Protein AF-X1K5G5-F1 (afdb_monomer)

Organism: NCBI:txid412755

Sequence (239 aa):
YNLDISDYLPSHSGPKLVLNFNKITTVSEVEGIILKGREIENGIIADIVIKEGTVLEDPIHLCFGVNKETGLQEIFPRIIAEDNSSVTLQAHCSFPNAKNLTHKMFGHIYVGKNCKFVYNETHYHGERNGATVAPVSYVYVGENSYFENNFFLTQGTIGRMKIQIDIYAFKDSVINSNVKAFGKNSLDSIRVRDAVFLEGENARSIIKMKAAAIGGGEVMMFGITEGQCSEYNRSCGLH

Structure (mmCIF, N/CA/C/O backbone):
data_AF-X1K5G5-F1
#
_entry.id   AF-X1K5G5-F1
#
loop_
_atom_site.group_PDB
_atom_site.id
_atom_site.type_symbol
_atom_site.label_atom_id
_atom_site.label_alt_id
_atom_site.label_comp_id
_atom_site.label_asym_id
_atom_site.label_entity_id
_atom_site.label_seq_id
_atom_site.pdbx_PDB_ins_code
_atom_site.Cartn_x
_atom_site.Cartn_y
_atom_site.Cartn_z
_atom_site.occupancy
_atom_site.B_iso_or_equiv
_atom_site.auth_seq_id
_atom_site.auth_comp_id
_atom_site.auth_asym_id
_atom_site.auth_atom_id
_atom_site.pdbx_PDB_model_num
ATOM 1 N N . TYR A 1 1 ? 27.518 0.573 -10.256 1.00 35.34 1 TYR A N 1
ATOM 2 C CA . TYR A 1 1 ? 26.875 1.460 -9.274 1.00 35.34 1 TYR A CA 1
ATOM 3 C C . TYR A 1 1 ? 26.006 0.597 -8.381 1.00 35.34 1 TYR A C 1
ATOM 5 O O . TYR A 1 1 ? 24.935 0.187 -8.808 1.00 35.34 1 TYR A O 1
ATOM 13 N N . ASN A 1 2 ? 26.521 0.216 -7.210 1.00 31.11 2 ASN A N 1
ATOM 14 C CA . ASN A 1 2 ? 25.723 -0.474 -6.200 1.00 31.11 2 ASN A CA 1
ATOM 15 C C . ASN A 1 2 ? 24.862 0.592 -5.530 1.00 31.11 2 ASN A C 1
ATOM 17 O O . ASN A 1 2 ? 25.375 1.364 -4.733 1.00 31.11 2 ASN A O 1
ATOM 21 N N . LEU A 1 3 ? 23.601 0.689 -5.943 1.00 39.06 3 LEU A N 1
ATOM 22 C CA . LEU A 1 3 ? 22.593 1.423 -5.191 1.00 39.06 3 LEU A CA 1
ATOM 23 C C . LEU A 1 3 ? 22.167 0.505 -4.048 1.00 39.06 3 LEU A C 1
ATOM 25 O O . LEU A 1 3 ? 21.533 -0.525 -4.302 1.00 39.06 3 LEU A O 1
ATOM 29 N N . ASP A 1 4 ? 22.596 0.829 -2.830 1.00 45.03 4 ASP A N 1
ATOM 30 C CA . ASP A 1 4 ? 22.084 0.174 -1.637 1.00 45.03 4 ASP A CA 1
ATOM 31 C C . ASP A 1 4 ? 20.685 0.737 -1.367 1.00 45.03 4 ASP A C 1
ATOM 33 O O . ASP A 1 4 ? 20.446 1.941 -1.437 1.00 45.03 4 ASP A O 1
ATOM 37 N N . ILE A 1 5 ? 19.725 -0.146 -1.101 1.00 48.97 5 ILE A N 1
ATOM 38 C CA . ILE A 1 5 ? 18.372 0.274 -0.740 1.00 48.97 5 ILE A CA 1
ATOM 39 C C . ILE A 1 5 ? 18.398 1.129 0.534 1.00 48.97 5 ILE A C 1
ATOM 41 O O . ILE A 1 5 ? 17.551 2.004 0.685 1.00 48.97 5 ILE A O 1
ATOM 45 N N . SER A 1 6 ? 19.390 0.915 1.410 1.00 47.72 6 SER A N 1
ATOM 46 C CA . SER A 1 6 ? 19.599 1.698 2.627 1.00 47.72 6 SER A CA 1
ATOM 47 C C . SER A 1 6 ? 19.809 3.194 2.349 1.00 47.72 6 SER A C 1
ATOM 49 O O . SER A 1 6 ? 19.356 4.011 3.142 1.00 47.72 6 SER A O 1
ATOM 51 N N . ASP A 1 7 ? 20.353 3.565 1.183 1.00 42.72 7 ASP A N 1
ATOM 52 C CA . ASP A 1 7 ? 20.542 4.966 0.771 1.00 42.72 7 ASP A CA 1
ATOM 53 C C . ASP A 1 7 ? 19.214 5.685 0.459 1.00 42.72 7 ASP A C 1
ATOM 55 O O . ASP A 1 7 ? 19.143 6.915 0.447 1.00 42.72 7 ASP A O 1
ATOM 59 N N . TYR A 1 8 ? 18.147 4.920 0.209 1.00 47.47 8 TYR A N 1
ATOM 60 C CA . TYR A 1 8 ? 16.791 5.412 -0.065 1.00 47.47 8 TYR A CA 1
ATOM 61 C C . TYR A 1 8 ? 15.810 5.113 1.068 1.00 47.47 8 TYR A C 1
ATOM 63 O O . TYR A 1 8 ? 14.631 5.457 0.966 1.00 47.47 8 TYR A O 1
ATOM 71 N N . LEU A 1 9 ? 16.284 4.464 2.132 1.00 48.44 9 LEU A N 1
ATOM 72 C CA . LEU A 1 9 ? 15.547 4.256 3.362 1.00 48.44 9 LEU A CA 1
ATOM 73 C C . LEU A 1 9 ? 16.018 5.318 4.352 1.00 48.44 9 LEU A C 1
ATOM 75 O O . LEU A 1 9 ? 17.103 5.185 4.915 1.00 48.44 9 LEU A O 1
ATOM 79 N N . PRO A 1 10 ? 15.235 6.381 4.594 1.00 49.25 10 PRO A N 1
ATOM 80 C CA . PRO A 1 10 ? 15.496 7.248 5.726 1.00 49.25 10 PRO A CA 1
ATOM 81 C C . PRO A 1 10 ? 15.710 6.418 6.996 1.00 49.25 10 PRO A C 1
ATOM 83 O O . PRO A 1 10 ? 15.169 5.318 7.145 1.00 49.25 10 PRO A O 1
ATOM 86 N N . SER A 1 11 ? 16.488 6.965 7.929 1.00 53.28 11 SER A N 1
ATOM 87 C CA . SER A 1 11 ? 16.513 6.530 9.326 1.00 53.28 11 SER A CA 1
ATOM 88 C C . SER A 1 11 ? 15.089 6.610 9.885 1.00 53.28 11 SER A C 1
ATOM 90 O O . SER A 1 11 ? 14.675 7.619 10.451 1.00 53.28 11 SER A O 1
ATOM 92 N N . HIS A 1 12 ? 14.317 5.560 9.654 1.00 64.44 12 HIS A N 1
ATOM 93 C CA . HIS A 1 12 ? 12.934 5.459 10.057 1.00 64.44 12 HIS A CA 1
ATOM 94 C C . HIS A 1 12 ? 12.888 4.773 11.420 1.00 64.44 12 HIS A C 1
ATOM 96 O O . HIS A 1 12 ? 13.281 3.602 11.542 1.00 64.44 12 HIS A O 1
ATOM 102 N N . SER A 1 13 ? 12.459 5.521 12.437 1.00 77.44 13 SER A N 1
ATOM 103 C CA . SER A 1 13 ? 11.979 4.971 13.705 1.00 77.44 13 SER A CA 1
ATOM 104 C C . SER A 1 13 ? 10.748 4.088 13.458 1.00 77.44 13 SER A C 1
ATOM 106 O O . SER A 1 13 ? 10.138 4.140 12.393 1.00 77.44 13 SER A O 1
ATOM 108 N N . GLY A 1 14 ? 10.419 3.229 14.421 1.00 89.25 14 GLY A N 1
ATOM 109 C CA . GLY A 1 14 ? 9.252 2.353 14.337 1.00 89.25 14 GLY A CA 1
ATOM 110 C C . GLY A 1 14 ? 9.500 0.957 13.741 1.00 89.25 14 GLY A C 1
ATOM 111 O O . GLY A 1 14 ? 10.602 0.627 13.271 1.00 89.25 14 GLY A O 1
ATOM 112 N N . PRO A 1 15 ? 8.472 0.094 13.811 1.00 95.62 15 PRO A N 1
ATOM 113 C CA . PRO A 1 15 ? 8.517 -1.271 13.306 1.00 95.62 15 PRO A CA 1
ATOM 114 C C . PRO A 1 15 ? 8.609 -1.286 11.778 1.00 95.62 15 PRO A C 1
ATOM 116 O O . PRO A 1 15 ? 8.076 -0.408 11.096 1.00 95.62 15 PRO A O 1
ATOM 119 N N . LYS A 1 16 ? 9.296 -2.285 11.217 1.00 95.12 16 LYS A N 1
ATOM 120 C CA . LYS A 1 16 ? 9.545 -2.345 9.773 1.00 95.12 16 LYS A CA 1
ATOM 121 C C . LYS A 1 16 ? 9.631 -3.760 9.218 1.00 95.12 16 LYS A C 1
ATOM 123 O O . LYS A 1 16 ? 10.228 -4.637 9.837 1.00 95.12 16 LYS A O 1
ATOM 128 N N . LEU A 1 17 ? 9.101 -3.943 8.012 1.00 95.50 17 LEU A N 1
ATOM 129 C CA . LEU A 1 17 ? 9.302 -5.115 7.162 1.00 95.50 17 LEU A CA 1
ATOM 130 C C . LEU A 1 17 ? 9.969 -4.649 5.865 1.00 95.50 17 LEU A C 1
ATOM 132 O O . LEU A 1 17 ? 9.395 -3.859 5.117 1.00 95.50 17 LEU A O 1
ATOM 136 N N . VAL A 1 18 ? 11.185 -5.126 5.602 1.00 94.69 18 VAL A N 1
ATOM 137 C CA . VAL A 1 18 ? 11.972 -4.729 4.426 1.00 94.69 18 VAL A CA 1
ATOM 138 C C . VAL A 1 18 ? 12.203 -5.934 3.535 1.00 94.69 18 VAL A C 1
ATOM 140 O O . VAL A 1 18 ? 12.671 -6.977 4.001 1.00 94.69 18 VAL A O 1
ATOM 143 N N . LEU A 1 19 ? 11.895 -5.768 2.250 1.00 93.19 19 LEU A N 1
ATOM 144 C CA . LEU A 1 19 ? 12.162 -6.738 1.203 1.00 93.19 19 LEU A CA 1
ATOM 145 C C . LEU A 1 19 ? 13.241 -6.236 0.251 1.00 93.19 19 LEU A C 1
ATOM 147 O O . LEU A 1 19 ? 13.189 -5.105 -0.240 1.00 93.19 19 LEU A O 1
ATOM 151 N N . ASN A 1 20 ? 14.148 -7.139 -0.100 1.00 92.19 20 ASN A N 1
ATOM 152 C CA . ASN A 1 20 ? 14.958 -7.035 -1.301 1.00 92.19 20 ASN A CA 1
ATOM 153 C C . ASN A 1 20 ? 14.391 -8.001 -2.342 1.00 92.19 20 ASN A C 1
ATOM 155 O O . ASN A 1 20 ? 14.629 -9.212 -2.302 1.00 92.19 20 ASN A O 1
ATOM 159 N N . PHE A 1 21 ? 13.609 -7.452 -3.266 1.00 92.75 21 PHE A N 1
ATOM 160 C CA . PHE A 1 21 ? 12.832 -8.191 -4.247 1.00 92.75 21 PHE A CA 1
ATOM 161 C C . PHE A 1 21 ? 11.956 -9.255 -3.559 1.00 92.75 21 PHE A C 1
ATOM 163 O O . PHE A 1 21 ? 11.045 -8.904 -2.815 1.00 92.75 21 PHE A O 1
ATOM 170 N N . ASN A 1 22 ? 12.232 -10.544 -3.751 1.00 94.50 22 ASN A N 1
ATOM 171 C CA . ASN A 1 22 ? 11.427 -11.637 -3.189 1.00 94.50 22 ASN A CA 1
ATOM 172 C C . ASN A 1 22 ? 11.927 -12.123 -1.815 1.00 94.50 22 ASN A C 1
ATOM 174 O O . ASN A 1 22 ? 11.433 -13.127 -1.310 1.00 94.50 22 ASN A O 1
ATOM 178 N N . LYS A 1 23 ? 12.931 -11.455 -1.230 1.00 94.69 23 LYS A N 1
ATOM 179 C CA . LYS A 1 23 ? 13.574 -11.865 0.023 1.00 94.69 23 LYS A CA 1
ATOM 180 C C . LYS A 1 23 ? 13.290 -10.895 1.154 1.00 94.69 23 LYS A C 1
ATOM 182 O O . LYS A 1 23 ? 13.445 -9.689 0.976 1.00 94.69 23 LYS A O 1
ATOM 187 N N . ILE A 1 24 ? 12.930 -11.427 2.317 1.00 95.94 24 ILE A N 1
ATOM 188 C CA . ILE A 1 24 ? 12.759 -10.647 3.542 1.00 95.94 24 ILE A CA 1
ATOM 189 C C . ILE A 1 24 ? 14.148 -10.397 4.125 1.00 95.94 24 ILE A C 1
ATOM 191 O O . ILE A 1 24 ? 14.861 -11.334 4.473 1.00 95.94 24 ILE A O 1
ATOM 195 N N . THR A 1 25 ? 14.549 -9.133 4.229 1.00 94.06 25 THR A N 1
ATOM 196 C CA . THR A 1 25 ? 15.873 -8.753 4.747 1.00 94.06 25 THR A CA 1
ATOM 197 C C . THR A 1 25 ? 15.818 -8.192 6.157 1.00 94.06 25 THR A C 1
ATOM 199 O O . THR A 1 25 ? 16.814 -8.233 6.875 1.00 94.06 25 THR A O 1
ATOM 202 N N . THR A 1 26 ? 14.680 -7.635 6.572 1.00 93.56 26 THR A N 1
ATOM 203 C CA . THR A 1 26 ? 14.534 -7.047 7.908 1.00 93.56 26 THR A CA 1
ATOM 204 C C . THR A 1 26 ? 13.108 -7.198 8.400 1.00 93.56 26 THR A C 1
ATOM 206 O O . THR A 1 26 ? 12.166 -6.908 7.666 1.00 93.56 26 THR A O 1
ATOM 209 N N . VAL A 1 27 ? 12.975 -7.606 9.659 1.00 95.06 27 VAL A N 1
ATOM 210 C CA . VAL A 1 27 ? 11.730 -7.576 10.425 1.00 95.06 27 VAL A CA 1
ATOM 211 C C . VAL A 1 27 ? 12.057 -6.941 11.769 1.00 95.06 27 VAL A C 1
ATOM 213 O O . VAL A 1 27 ? 12.960 -7.400 12.464 1.00 95.06 27 VAL A O 1
ATOM 216 N N . SER A 1 28 ? 11.360 -5.866 12.112 1.00 94.75 28 SER A N 1
ATOM 217 C CA . SER A 1 28 ? 11.455 -5.200 13.407 1.00 94.75 28 SER A CA 1
ATOM 218 C C . SER A 1 28 ? 10.049 -4.987 13.926 1.00 94.75 28 SER A C 1
ATOM 220 O O . SER A 1 28 ? 9.274 -4.260 13.311 1.00 94.75 28 SER A O 1
ATOM 222 N N . GLU A 1 29 ? 9.739 -5.601 15.053 1.00 94.62 29 GLU A N 1
ATOM 223 C CA . GLU A 1 29 ? 8.463 -5.450 15.744 1.00 94.62 29 GLU A CA 1
ATOM 224 C C . GLU A 1 29 ? 8.628 -4.518 16.948 1.00 94.62 29 GLU A C 1
ATOM 226 O O . GLU A 1 29 ? 9.736 -4.298 17.442 1.00 94.62 29 GLU A O 1
ATOM 231 N N . VAL A 1 30 ? 7.510 -3.977 17.416 1.00 95.69 30 VAL A N 1
ATOM 232 C CA . VAL A 1 30 ? 7.388 -3.273 18.697 1.00 95.69 30 VAL A CA 1
ATOM 233 C C . VAL A 1 30 ? 6.148 -3.802 19.408 1.00 95.69 30 VAL A C 1
ATOM 235 O O . VAL A 1 30 ? 5.344 -4.522 18.811 1.00 95.69 30 VAL A O 1
ATOM 238 N N . GLU A 1 31 ? 5.979 -3.467 20.683 1.00 96.31 31 GLU A N 1
ATOM 239 C CA . GLU A 1 31 ? 4.770 -3.846 21.411 1.00 96.31 31 GLU A CA 1
ATOM 240 C C . GLU A 1 31 ? 3.505 -3.396 20.658 1.00 96.31 31 GLU A C 1
ATOM 242 O O . GLU A 1 31 ? 3.442 -2.297 20.112 1.00 96.31 31 GLU A O 1
ATOM 247 N N . GLY A 1 32 ? 2.518 -4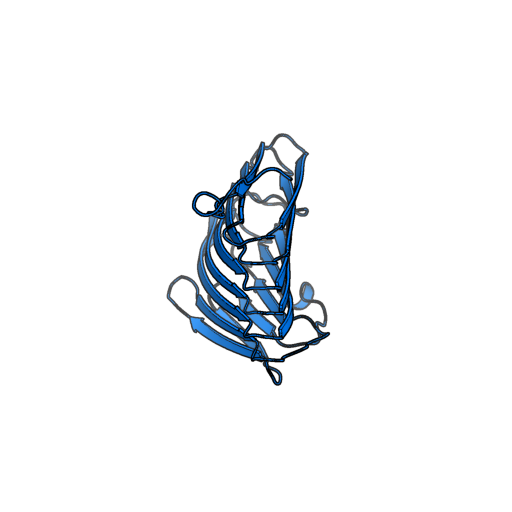.290 20.571 1.00 97.44 32 GLY A N 1
ATOM 248 C CA . GLY A 1 32 ? 1.283 -4.053 19.820 1.00 97.44 32 GLY A CA 1
ATOM 249 C C . GLY A 1 32 ? 1.360 -4.342 18.316 1.00 97.44 32 GLY A C 1
ATOM 250 O O . GLY A 1 32 ? 0.313 -4.458 17.689 1.00 97.44 32 GLY A O 1
ATOM 251 N N . ILE A 1 33 ? 2.547 -4.544 17.730 1.00 98.25 33 ILE A N 1
ATOM 252 C CA . ILE A 1 33 ? 2.716 -4.752 16.282 1.00 98.25 33 ILE A CA 1
ATOM 253 C C . ILE A 1 33 ? 3.356 -6.111 15.992 1.00 98.25 33 ILE A C 1
ATOM 255 O O . ILE A 1 33 ? 4.463 -6.393 16.439 1.00 98.25 33 ILE A O 1
ATOM 259 N N . ILE A 1 34 ? 2.677 -6.939 15.198 1.00 98.12 34 ILE A N 1
ATOM 260 C CA . ILE A 1 34 ? 3.176 -8.233 14.719 1.00 98.12 34 ILE A CA 1
ATOM 261 C C . ILE A 1 34 ? 3.413 -8.142 13.213 1.00 98.12 34 ILE A C 1
ATOM 263 O O . ILE A 1 34 ? 2.503 -7.801 12.458 1.00 98.12 34 ILE A O 1
ATOM 267 N N . LEU A 1 35 ? 4.612 -8.509 12.774 1.00 97.50 35 LEU A N 1
ATOM 268 C CA . LEU A 1 35 ? 5.045 -8.556 11.384 1.00 97.50 35 LEU A CA 1
ATOM 269 C C . LEU A 1 35 ? 5.549 -9.964 11.064 1.00 97.50 35 LEU A C 1
ATOM 271 O O . LEU A 1 35 ? 6.673 -10.343 11.389 1.00 97.50 35 LEU A O 1
ATOM 275 N N . LYS A 1 36 ? 4.728 -10.749 10.370 1.00 95.69 36 LYS A N 1
ATOM 276 C CA . LYS A 1 36 ? 5.103 -12.087 9.904 1.00 95.69 36 LYS A CA 1
ATOM 277 C C . LYS A 1 36 ? 5.192 -12.097 8.393 1.00 95.69 36 LYS A C 1
ATOM 279 O O . LYS A 1 36 ? 4.296 -11.621 7.710 1.00 95.69 36 LYS A O 1
ATOM 284 N N . GLY A 1 37 ? 6.255 -12.684 7.863 1.00 95.25 37 GLY A N 1
ATOM 285 C CA . GLY A 1 37 ? 6.436 -12.859 6.429 1.00 95.25 37 GLY A CA 1
ATOM 286 C C . GLY A 1 37 ? 6.903 -14.270 6.108 1.00 95.25 37 GLY A C 1
ATOM 287 O O . GLY A 1 37 ? 7.695 -14.856 6.844 1.00 95.25 37 GLY A O 1
ATOM 288 N N . ARG A 1 38 ? 6.415 -14.813 4.996 1.00 96.56 38 ARG A N 1
ATOM 289 C CA . ARG A 1 38 ? 6.858 -16.084 4.427 1.00 96.56 38 ARG A CA 1
ATOM 290 C C . ARG A 1 38 ? 7.232 -15.875 2.972 1.00 96.56 38 ARG A C 1
ATOM 292 O O . ARG A 1 38 ? 6.401 -15.449 2.176 1.00 96.56 38 ARG A O 1
ATOM 299 N N . GLU A 1 39 ? 8.462 -16.227 2.629 1.00 97.94 39 GLU A N 1
ATOM 300 C CA . GLU A 1 39 ? 8.928 -16.217 1.246 1.00 97.94 39 GLU A CA 1
ATOM 301 C C . GLU A 1 39 ? 8.289 -17.353 0.437 1.00 97.94 39 GLU A C 1
ATOM 303 O O . GLU A 1 39 ? 8.061 -18.461 0.933 1.00 97.94 39 GLU A O 1
ATOM 308 N N . ILE A 1 40 ? 8.013 -17.063 -0.827 1.00 97.38 40 ILE A N 1
ATOM 309 C CA . ILE A 1 40 ? 7.555 -17.996 -1.855 1.00 97.38 40 ILE A CA 1
ATOM 310 C C . ILE A 1 40 ? 8.426 -17.808 -3.103 1.00 97.38 40 ILE A C 1
ATOM 312 O O . ILE A 1 40 ? 9.235 -16.885 -3.166 1.00 97.38 40 ILE A O 1
ATOM 316 N N . GLU A 1 41 ? 8.265 -18.675 -4.102 1.00 95.75 41 GLU A N 1
ATOM 317 C CA . GLU A 1 41 ? 9.090 -18.673 -5.321 1.00 95.75 41 GLU A CA 1
ATOM 318 C C . GLU A 1 41 ? 9.227 -17.276 -5.952 1.00 95.75 41 GLU A C 1
ATOM 320 O O . GLU A 1 41 ? 10.339 -16.800 -6.190 1.00 95.75 41 GLU A O 1
ATOM 325 N N . ASN A 1 42 ? 8.097 -16.589 -6.137 1.00 95.50 42 ASN A N 1
ATOM 326 C CA . ASN A 1 42 ? 8.040 -15.292 -6.803 1.00 95.50 42 ASN A CA 1
ATOM 327 C C . ASN A 1 42 ? 7.716 -14.129 -5.862 1.00 95.50 42 ASN A C 1
ATOM 329 O O . ASN A 1 42 ? 7.271 -13.101 -6.340 1.00 95.50 42 ASN A O 1
ATOM 333 N N . GLY A 1 43 ? 7.920 -14.232 -4.546 1.00 96.50 43 GLY A N 1
ATOM 334 C CA . GLY A 1 43 ? 7.639 -13.109 -3.645 1.00 96.50 43 GLY A CA 1
ATOM 335 C C . GLY A 1 43 ? 7.359 -13.529 -2.214 1.00 96.50 43 GLY A C 1
ATOM 336 O O . GLY A 1 43 ? 8.079 -14.371 -1.682 1.00 96.50 43 GLY A O 1
ATOM 337 N N . ILE A 1 44 ? 6.341 -12.942 -1.577 1.00 97.44 44 ILE A N 1
ATOM 338 C CA . ILE A 1 44 ? 6.042 -13.206 -0.162 1.00 97.44 44 ILE A CA 1
ATOM 339 C C . ILE A 1 44 ? 4.542 -13.221 0.152 1.00 97.44 44 ILE A C 1
ATOM 341 O O . ILE A 1 44 ? 3.733 -12.578 -0.515 1.00 97.44 44 ILE A O 1
ATOM 345 N N . ILE A 1 45 ? 4.195 -13.880 1.253 1.00 98.00 45 ILE A N 1
ATOM 346 C CA . ILE A 1 45 ? 2.939 -13.685 1.985 1.00 98.00 45 ILE A CA 1
ATOM 347 C C . ILE A 1 45 ? 3.281 -12.976 3.292 1.00 98.00 45 ILE A C 1
ATOM 349 O O . ILE A 1 45 ? 4.202 -13.411 3.984 1.00 98.00 45 ILE A O 1
ATOM 353 N N . ALA A 1 46 ? 2.565 -11.904 3.625 1.00 97.12 46 ALA A N 1
ATOM 354 C CA . ALA A 1 46 ? 2.822 -11.113 4.825 1.00 97.12 46 ALA A CA 1
ATOM 355 C C . ALA A 1 46 ? 1.553 -10.929 5.657 1.00 97.12 46 ALA A C 1
ATOM 357 O O . ALA A 1 46 ? 0.521 -10.552 5.117 1.00 97.12 46 ALA A O 1
ATOM 358 N N . ASP A 1 47 ? 1.661 -11.135 6.964 1.00 97.75 47 ASP A N 1
ATOM 359 C CA . ASP A 1 47 ? 0.652 -10.782 7.955 1.00 97.75 47 ASP A CA 1
ATOM 360 C C . ASP A 1 47 ? 1.179 -9.620 8.801 1.00 97.75 47 ASP A C 1
ATOM 362 O O . ASP A 1 47 ? 2.205 -9.745 9.474 1.00 97.75 47 ASP A O 1
ATOM 366 N N . ILE A 1 48 ? 0.465 -8.498 8.770 1.00 98.31 48 ILE A N 1
ATOM 367 C CA . ILE A 1 48 ? 0.725 -7.318 9.594 1.00 98.31 48 ILE A CA 1
ATOM 368 C C . ILE A 1 48 ? -0.463 -7.161 10.534 1.00 98.31 48 ILE A C 1
ATOM 370 O O . ILE A 1 48 ? -1.563 -6.861 10.078 1.00 98.31 48 ILE A O 1
ATOM 374 N N . VAL A 1 49 ? -0.257 -7.379 11.830 1.00 98.75 49 VAL A N 1
ATOM 375 C CA . VAL A 1 49 ? -1.320 -7.268 12.836 1.00 98.75 49 VAL A CA 1
ATOM 376 C C . VAL A 1 49 ? -0.987 -6.148 13.808 1.00 98.75 49 VAL A C 1
ATOM 378 O O . VAL A 1 49 ? 0.059 -6.168 14.453 1.00 98.75 49 VAL A O 1
ATOM 381 N N . ILE A 1 50 ? -1.892 -5.185 13.911 1.00 98.81 50 ILE A N 1
ATOM 382 C CA . ILE A 1 50 ? -1.904 -4.127 14.910 1.00 98.81 50 ILE A CA 1
ATOM 383 C C . ILE A 1 50 ? -2.918 -4.552 15.963 1.00 98.81 50 ILE A C 1
ATOM 385 O O . ILE A 1 50 ? -4.104 -4.679 15.658 1.00 98.81 50 ILE A O 1
ATOM 389 N N . LYS A 1 51 ? -2.433 -4.822 17.174 1.00 98.81 51 LYS A N 1
ATOM 390 C CA . LYS A 1 51 ? -3.246 -5.356 18.264 1.00 98.81 51 LYS A CA 1
ATOM 391 C C . LYS A 1 51 ? -4.252 -4.338 18.782 1.00 98.81 51 LYS A C 1
ATOM 393 O O . LYS A 1 51 ? -4.037 -3.128 18.664 1.00 98.81 51 LYS A O 1
ATOM 398 N N . GLU A 1 52 ? -5.298 -4.840 19.422 1.00 98.75 52 GLU A N 1
ATOM 399 C CA . GLU A 1 52 ? -6.356 -4.031 20.017 1.00 98.75 52 GLU A CA 1
ATOM 400 C C . GLU A 1 52 ? -5.784 -2.936 20.928 1.00 98.75 52 GLU A C 1
ATOM 402 O O . GLU A 1 52 ? -4.853 -3.169 21.703 1.00 98.75 52 GLU A O 1
ATOM 407 N N . GLY A 1 53 ? -6.318 -1.719 20.810 1.00 98.56 53 GLY A N 1
ATOM 408 C CA . GLY A 1 53 ? -5.903 -0.576 21.627 1.00 98.56 53 GLY A CA 1
ATOM 409 C C . GLY A 1 53 ? -4.511 -0.017 21.309 1.00 98.56 53 GLY A C 1
ATOM 410 O O . GLY A 1 53 ? -4.074 0.925 21.969 1.00 98.56 53 GLY A O 1
ATOM 411 N N . THR A 1 54 ? -3.796 -0.565 20.318 1.00 98.62 54 THR A N 1
ATOM 412 C CA . THR A 1 54 ? -2.454 -0.084 19.966 1.00 98.62 54 THR A CA 1
ATOM 413 C C . THR A 1 54 ? -2.532 1.317 19.371 1.00 98.62 54 THR A C 1
ATOM 415 O O . THR A 1 54 ? -3.124 1.524 18.310 1.00 98.62 54 THR A O 1
ATOM 418 N N . VAL A 1 55 ? -1.871 2.270 20.023 1.00 98.25 55 VAL A N 1
ATOM 419 C CA . VAL A 1 55 ? -1.644 3.620 19.505 1.00 98.25 55 VAL A CA 1
ATOM 420 C C . VAL A 1 55 ? -0.153 3.782 19.263 1.00 98.25 55 VAL A C 1
ATOM 422 O O . VAL A 1 55 ? 0.639 3.663 20.196 1.00 98.25 55 VAL A O 1
ATOM 425 N N . LEU A 1 56 ? 0.229 4.041 18.014 1.00 96.56 56 LEU A N 1
ATOM 426 C CA . LEU A 1 56 ? 1.627 4.199 17.625 1.00 96.56 56 LEU A CA 1
ATOM 427 C C . LEU A 1 56 ? 1.821 5.533 16.900 1.00 96.56 56 LEU A C 1
ATOM 429 O O . LEU A 1 56 ? 1.175 5.790 15.883 1.00 96.56 56 LEU A O 1
ATOM 433 N N . GLU A 1 57 ? 2.704 6.377 17.438 1.00 93.69 57 GLU A N 1
ATOM 434 C CA . GLU A 1 57 ? 3.068 7.658 16.818 1.00 93.69 57 GLU A CA 1
ATOM 435 C C . GLU A 1 57 ? 4.017 7.464 15.630 1.00 93.69 57 GLU A C 1
ATOM 437 O O . GLU A 1 57 ? 3.830 8.081 14.580 1.00 93.69 57 GLU A O 1
ATOM 442 N N . ASP A 1 58 ? 5.010 6.581 15.781 1.00 94.56 58 ASP A N 1
ATOM 443 C CA . ASP A 1 58 ? 5.919 6.209 14.699 1.00 94.56 58 ASP A CA 1
ATOM 444 C C . ASP A 1 58 ? 5.197 5.373 13.622 1.00 94.56 58 ASP A C 1
ATOM 446 O O . ASP A 1 58 ? 4.319 4.565 13.941 1.00 94.56 58 ASP A O 1
ATOM 450 N N . PRO A 1 59 ? 5.563 5.491 12.334 1.00 95.62 59 PRO A N 1
ATOM 451 C CA . PRO A 1 59 ? 4.935 4.695 11.292 1.00 95.62 59 PRO A CA 1
ATOM 452 C C . PRO A 1 59 ? 5.378 3.229 11.343 1.00 95.62 59 PRO A C 1
ATOM 454 O O . PRO A 1 59 ? 6.515 2.897 11.679 1.00 95.62 59 PRO A O 1
ATOM 457 N N . ILE A 1 60 ? 4.497 2.343 10.888 1.00 97.31 60 ILE A N 1
ATOM 458 C CA . ILE A 1 60 ? 4.856 0.976 10.509 1.00 97.31 60 ILE A CA 1
ATOM 459 C C . ILE A 1 60 ? 5.377 1.015 9.073 1.00 97.31 60 ILE A C 1
ATOM 461 O O . ILE A 1 60 ? 4.629 1.332 8.148 1.00 97.31 60 ILE A O 1
ATOM 465 N N . HIS A 1 61 ? 6.647 0.685 8.863 1.00 95.81 61 HIS A N 1
ATOM 466 C CA . HIS A 1 61 ? 7.291 0.796 7.555 1.00 95.81 61 HIS A CA 1
ATOM 467 C C . HIS A 1 61 ? 7.246 -0.517 6.766 1.00 95.81 61 HIS A C 1
ATOM 469 O O . HIS A 1 61 ? 7.755 -1.540 7.221 1.00 95.81 61 HIS A O 1
ATOM 475 N N . LEU A 1 62 ? 6.705 -0.481 5.546 1.00 94.75 62 LEU A N 1
ATOM 476 C CA . LEU A 1 62 ? 6.784 -1.580 4.581 1.00 94.75 62 LEU A CA 1
ATOM 477 C C . LEU A 1 62 ? 7.633 -1.145 3.386 1.00 94.75 62 LEU A C 1
ATOM 479 O O . LEU A 1 62 ? 7.221 -0.304 2.592 1.00 94.75 62 LEU A O 1
ATOM 483 N N . CYS A 1 63 ? 8.827 -1.707 3.241 1.00 90.38 63 CYS A N 1
ATOM 484 C CA . CYS A 1 63 ? 9.774 -1.261 2.223 1.00 90.38 63 CYS A CA 1
ATOM 485 C C . CYS A 1 63 ? 10.039 -2.362 1.202 1.00 90.38 63 CYS A C 1
ATOM 487 O O . CYS A 1 63 ? 10.554 -3.425 1.538 1.00 90.38 63 CYS A O 1
ATOM 489 N N . PHE A 1 64 ? 9.737 -2.081 -0.060 1.00 89.31 64 PHE A N 1
ATOM 490 C CA . PHE A 1 64 ? 9.852 -3.004 -1.180 1.00 89.31 64 PHE A CA 1
ATOM 491 C C . PHE A 1 64 ? 10.915 -2.494 -2.155 1.00 89.31 64 PHE A C 1
ATOM 493 O O . PHE A 1 64 ? 10.644 -1.686 -3.047 1.00 89.31 64 PHE A O 1
ATOM 500 N N . GLY A 1 65 ? 12.152 -2.960 -1.989 1.00 86.44 65 GLY A N 1
ATOM 501 C CA . GLY A 1 65 ? 13.230 -2.649 -2.922 1.00 86.44 65 GLY A CA 1
ATOM 502 C C . GLY A 1 65 ? 13.251 -3.606 -4.087 1.00 86.44 65 GLY A C 1
ATOM 503 O O . GLY A 1 65 ? 13.573 -4.778 -3.921 1.00 86.44 65 GLY A O 1
ATOM 504 N N . VAL A 1 66 ? 12.982 -3.108 -5.284 1.00 86.25 66 VAL A N 1
ATOM 505 C CA . VAL A 1 66 ? 12.972 -3.901 -6.510 1.00 86.25 66 VAL A CA 1
ATOM 506 C C . VAL A 1 66 ? 14.132 -3.457 -7.398 1.00 86.25 66 VAL A C 1
ATOM 508 O O . VAL A 1 66 ? 13.972 -2.840 -8.449 1.00 86.25 66 VAL A O 1
ATOM 511 N N . ASN A 1 67 ? 15.352 -3.791 -6.968 1.00 84.69 67 ASN A N 1
ATOM 512 C CA . ASN A 1 67 ? 16.592 -3.434 -7.671 1.00 84.69 67 ASN A CA 1
ATOM 513 C C . ASN A 1 67 ? 16.932 -4.384 -8.847 1.00 84.69 67 ASN A C 1
ATOM 515 O O . ASN A 1 67 ? 18.092 -4.559 -9.220 1.00 84.69 67 ASN A O 1
ATOM 519 N N . LYS A 1 68 ? 15.929 -5.059 -9.417 1.00 87.44 68 LYS A N 1
ATOM 520 C CA . LYS A 1 68 ? 16.079 -5.989 -10.545 1.00 87.44 68 LYS A CA 1
ATOM 521 C C . LYS A 1 68 ? 15.627 -5.314 -11.839 1.00 87.44 68 LYS A C 1
ATOM 523 O O . LYS A 1 68 ? 14.662 -4.557 -11.842 1.00 87.44 68 LYS A O 1
ATOM 528 N N . GLU A 1 69 ? 16.291 -5.621 -12.954 1.00 92.31 69 GLU A N 1
ATOM 529 C CA . GLU A 1 69 ? 15.842 -5.135 -14.269 1.00 92.31 69 GLU A CA 1
ATOM 530 C C . GLU A 1 69 ? 14.634 -5.922 -14.800 1.00 92.31 69 GLU A C 1
ATOM 532 O O . GLU A 1 69 ? 13.767 -5.376 -15.487 1.00 92.31 69 GLU A O 1
ATOM 537 N N . THR A 1 70 ? 14.583 -7.216 -14.491 1.00 95.19 70 THR A N 1
ATOM 538 C CA . THR A 1 70 ? 13.562 -8.152 -14.962 1.00 95.19 70 THR A CA 1
ATOM 539 C C . THR A 1 70 ? 13.167 -9.117 -13.851 1.00 95.19 70 THR A C 1
ATOM 541 O O . THR A 1 70 ? 13.922 -9.313 -12.895 1.00 95.19 70 THR A O 1
ATOM 544 N N . GLY A 1 71 ? 11.985 -9.715 -13.977 1.00 95.56 71 GLY A N 1
ATOM 545 C CA . GLY A 1 71 ? 11.503 -10.739 -13.054 1.00 95.56 71 GLY A CA 1
ATOM 546 C C . GLY A 1 71 ? 10.035 -10.570 -12.690 1.00 95.56 71 GLY A C 1
ATOM 547 O O . GLY A 1 71 ? 9.355 -9.660 -13.170 1.00 95.56 71 GLY A O 1
ATOM 548 N N . LEU A 1 72 ? 9.564 -11.465 -11.829 1.00 96.94 72 LEU A N 1
ATOM 549 C CA . LEU A 1 72 ? 8.220 -11.462 -11.274 1.00 96.94 72 LEU A CA 1
ATOM 550 C C . LEU A 1 72 ? 8.302 -11.354 -9.748 1.00 96.94 72 LEU A C 1
ATOM 552 O O . LEU A 1 72 ? 9.042 -12.106 -9.109 1.00 96.94 72 LEU A O 1
ATOM 556 N N . GLN A 1 73 ? 7.540 -10.412 -9.200 1.00 97.00 73 GLN A N 1
ATOM 557 C CA . GLN A 1 73 ? 7.277 -10.269 -7.776 1.00 97.00 73 GLN A CA 1
ATOM 558 C C . GLN A 1 73 ? 5.766 -10.349 -7.530 1.00 97.00 73 GLN A C 1
ATOM 560 O O . GLN A 1 73 ? 4.991 -9.631 -8.163 1.00 97.00 73 GLN A O 1
ATOM 565 N N . GLU A 1 74 ? 5.362 -11.203 -6.601 1.00 97.50 74 GLU A N 1
ATOM 566 C CA . GLU A 1 74 ? 3.987 -11.452 -6.181 1.00 97.50 74 GLU A CA 1
ATOM 567 C C . GLU A 1 74 ? 3.906 -11.307 -4.661 1.00 97.50 74 GLU A C 1
ATOM 569 O O . GLU A 1 74 ? 4.557 -12.039 -3.913 1.00 97.50 74 GLU A O 1
ATOM 574 N N . ILE A 1 75 ? 3.135 -10.325 -4.198 1.00 96.81 75 ILE A N 1
ATOM 575 C CA . ILE A 1 75 ? 3.012 -10.004 -2.774 1.00 96.81 75 ILE A CA 1
ATOM 576 C C . ILE A 1 75 ? 1.570 -10.203 -2.329 1.00 96.81 75 ILE A C 1
ATOM 578 O O . ILE A 1 75 ? 0.639 -9.676 -2.938 1.00 96.81 75 ILE A O 1
ATOM 582 N N . PHE A 1 76 ? 1.396 -10.926 -1.229 1.00 98.25 76 PHE A N 1
ATOM 583 C CA . PHE A 1 76 ? 0.093 -11.210 -0.637 1.00 98.25 76 PHE A CA 1
ATOM 584 C C . PHE A 1 76 ? 0.040 -10.657 0.794 1.00 98.25 76 PHE A C 1
ATOM 586 O O . PHE A 1 76 ? 0.266 -11.414 1.745 1.00 98.25 76 PHE A O 1
ATOM 593 N N . PRO A 1 77 ? -0.164 -9.338 0.976 1.00 97.56 77 PRO A N 1
ATOM 594 C CA . PRO A 1 77 ? -0.266 -8.750 2.301 1.00 97.56 77 PRO A CA 1
ATOM 595 C C . PRO A 1 77 ? -1.677 -8.920 2.879 1.00 97.56 77 PRO A C 1
ATOM 597 O O . PRO A 1 77 ? -2.684 -8.647 2.224 1.00 97.56 77 PRO A O 1
ATOM 600 N N . ARG A 1 78 ? -1.744 -9.296 4.151 1.00 98.50 78 ARG A N 1
ATOM 601 C CA . ARG A 1 78 ? -2.936 -9.211 4.986 1.00 98.50 78 ARG A CA 1
ATOM 602 C C . ARG A 1 78 ? -2.625 -8.302 6.166 1.00 98.50 78 ARG A C 1
ATOM 604 O O . ARG A 1 78 ? -1.819 -8.640 7.028 1.00 98.50 78 ARG A O 1
ATOM 611 N N . ILE A 1 79 ? -3.257 -7.137 6.180 1.00 98.75 79 ILE A N 1
ATOM 612 C CA . ILE A 1 79 ? -3.117 -6.133 7.231 1.00 98.75 79 ILE A CA 1
ATOM 613 C C . ILE A 1 79 ? -4.380 -6.176 8.088 1.00 98.75 79 ILE A C 1
ATOM 615 O O . ILE A 1 79 ? -5.489 -6.126 7.562 1.00 98.75 79 ILE A O 1
ATOM 619 N N . ILE A 1 80 ? -4.218 -6.290 9.400 1.00 98.88 80 ILE A N 1
ATOM 620 C CA . ILE A 1 80 ? -5.309 -6.359 10.369 1.00 98.88 80 ILE A CA 1
ATOM 621 C C . ILE A 1 80 ? -5.023 -5.317 11.441 1.00 98.88 80 ILE A C 1
ATOM 623 O O . ILE A 1 80 ? -4.057 -5.448 12.182 1.00 98.88 80 ILE A O 1
ATOM 627 N N . ALA A 1 81 ? -5.853 -4.288 11.516 1.00 98.88 81 ALA A N 1
ATOM 628 C CA . ALA A 1 81 ? -5.905 -3.373 12.638 1.00 98.88 81 ALA A CA 1
ATOM 629 C C . ALA A 1 81 ? -7.086 -3.763 13.518 1.00 98.88 81 ALA A C 1
ATOM 631 O O . ALA A 1 81 ? -8.232 -3.597 13.113 1.00 98.88 81 ALA A O 1
ATOM 632 N N . GLU A 1 82 ? -6.807 -4.330 14.686 1.00 98.88 82 GLU A N 1
ATOM 633 C CA . GLU A 1 82 ? -7.830 -4.690 15.666 1.00 98.88 82 GLU A CA 1
ATOM 634 C C . GLU A 1 82 ? -8.477 -3.433 16.266 1.00 98.88 82 GLU A C 1
ATOM 636 O O . GLU A 1 82 ? -8.009 -2.309 16.051 1.00 98.88 82 GLU A O 1
ATOM 641 N N . ASP A 1 83 ? -9.580 -3.623 16.987 1.00 98.88 83 ASP A N 1
ATOM 642 C CA . ASP A 1 83 ? -10.414 -2.538 17.502 1.00 98.88 83 ASP A CA 1
ATOM 643 C C . ASP A 1 83 ? -9.610 -1.522 18.335 1.00 98.88 83 ASP A C 1
ATOM 645 O O . ASP A 1 83 ? -8.604 -1.829 18.979 1.00 98.88 83 ASP A O 1
ATOM 649 N N . ASN A 1 84 ? -10.077 -0.275 18.341 1.00 98.81 84 ASN A N 1
ATOM 650 C CA . ASN A 1 84 ? -9.522 0.819 19.137 1.00 98.81 84 ASN A CA 1
ATOM 651 C C . ASN A 1 84 ? -8.043 1.142 18.828 1.00 98.81 84 ASN A C 1
ATOM 653 O O . ASN A 1 84 ? -7.352 1.720 19.667 1.00 98.81 84 ASN A O 1
ATOM 657 N N . SER A 1 85 ? -7.536 0.775 17.646 1.00 98.75 85 SER A N 1
ATOM 658 C CA . SER A 1 85 ? -6.150 1.046 17.243 1.00 98.75 85 SER A CA 1
ATOM 659 C C . SER A 1 85 ? -6.000 2.354 16.456 1.00 98.75 85 SER A C 1
ATOM 661 O O . SER A 1 85 ? -6.884 2.777 15.708 1.00 98.75 85 SER A O 1
ATOM 663 N N . SER A 1 86 ? -4.854 3.020 16.603 1.00 98.81 86 SER A N 1
ATOM 664 C CA . SER A 1 86 ? -4.528 4.256 15.883 1.00 98.81 86 SER A CA 1
ATOM 665 C C . SER A 1 86 ? -3.089 4.221 15.382 1.00 98.81 86 SER A C 1
ATOM 667 O O . SER A 1 86 ? -2.156 4.358 16.173 1.00 98.81 86 SER A O 1
ATOM 669 N N . VAL A 1 87 ? -2.905 4.061 14.069 1.00 98.56 87 VAL A N 1
ATOM 670 C CA . VAL A 1 87 ? -1.587 3.858 13.448 1.00 98.56 87 VAL A CA 1
ATOM 671 C C . VAL A 1 87 ? -1.470 4.518 12.075 1.00 98.56 87 VAL A C 1
ATOM 673 O O . VAL A 1 87 ? -2.460 4.761 11.379 1.00 98.56 87 VAL A O 1
ATOM 676 N N . THR A 1 88 ? -0.223 4.741 11.657 1.00 98.56 88 THR A N 1
ATOM 677 C CA . THR A 1 88 ? 0.133 5.044 10.266 1.00 98.56 88 THR A CA 1
ATOM 678 C C . THR A 1 88 ? 0.981 3.911 9.703 1.00 98.56 88 THR A C 1
ATOM 680 O O . THR A 1 88 ? 1.965 3.505 10.316 1.00 98.56 88 THR A O 1
ATOM 683 N N . LEU A 1 89 ? 0.628 3.419 8.521 1.00 98.19 89 LEU A N 1
ATOM 684 C CA . LEU A 1 89 ? 1.425 2.479 7.748 1.00 98.19 89 LEU A CA 1
ATOM 685 C C . LEU A 1 89 ? 2.024 3.211 6.547 1.00 98.19 89 LEU A C 1
ATOM 687 O O . LEU A 1 89 ? 1.318 3.873 5.789 1.00 98.19 89 LEU A O 1
ATOM 691 N N . GLN A 1 90 ? 3.335 3.083 6.385 1.00 97.00 90 GLN A N 1
ATOM 692 C CA . GLN A 1 90 ? 4.126 3.763 5.374 1.00 97.00 90 GLN A CA 1
ATOM 693 C C . GLN A 1 90 ? 4.784 2.736 4.438 1.00 97.00 90 GLN A C 1
ATOM 695 O O . GLN A 1 90 ? 5.811 2.138 4.764 1.00 97.00 90 GLN A O 1
ATOM 700 N N . ALA A 1 91 ? 4.193 2.539 3.263 1.00 95.06 91 ALA A N 1
ATOM 701 C CA . ALA A 1 91 ? 4.705 1.695 2.196 1.00 95.06 91 ALA A CA 1
ATOM 702 C C . ALA A 1 91 ? 5.590 2.480 1.209 1.00 95.06 91 ALA A C 1
ATOM 704 O O . ALA A 1 91 ? 5.211 3.532 0.686 1.00 95.06 91 ALA A O 1
ATOM 705 N N . HIS A 1 92 ? 6.766 1.932 0.912 1.00 92.00 92 HIS A N 1
ATOM 706 C CA . HIS A 1 92 ? 7.711 2.464 -0.067 1.00 92.00 92 HIS A CA 1
ATOM 707 C C . HIS A 1 92 ? 8.068 1.386 -1.086 1.00 92.00 92 HIS A C 1
ATOM 709 O O . HIS A 1 92 ? 8.698 0.392 -0.730 1.00 92.00 92 HIS A O 1
ATOM 715 N N . CYS A 1 93 ? 7.724 1.598 -2.355 1.00 91.12 93 CYS A N 1
ATOM 716 C CA . CYS A 1 93 ? 8.059 0.689 -3.450 1.00 91.12 93 CYS A CA 1
ATOM 717 C C . CYS A 1 93 ? 9.036 1.374 -4.409 1.00 91.12 93 CYS A C 1
ATOM 719 O O . CYS A 1 93 ? 8.730 2.435 -4.952 1.00 91.12 93 CYS A O 1
ATOM 721 N N . SER A 1 94 ? 10.217 0.789 -4.610 1.00 91.06 94 SER A N 1
ATOM 722 C CA . SER A 1 94 ? 11.286 1.391 -5.415 1.00 91.06 94 SER A CA 1
ATOM 723 C C . SER A 1 94 ? 11.710 0.478 -6.562 1.00 91.06 94 SER A C 1
ATOM 725 O O . SER A 1 94 ? 12.181 -0.635 -6.333 1.00 91.06 94 SER A O 1
ATOM 727 N N . PHE A 1 95 ? 11.582 0.971 -7.795 1.00 92.06 95 PHE A N 1
ATOM 728 C CA . PHE A 1 95 ? 11.872 0.268 -9.049 1.00 92.06 95 PHE A CA 1
ATOM 729 C C . PHE A 1 95 ? 12.904 1.042 -9.897 1.00 92.06 95 PHE A C 1
ATOM 731 O O . PHE A 1 95 ? 12.596 1.484 -11.008 1.00 92.06 95 PHE A O 1
ATOM 738 N N . PRO A 1 96 ? 14.143 1.244 -9.410 1.00 90.50 96 PRO A N 1
ATOM 739 C CA . PRO A 1 96 ? 15.117 2.127 -10.060 1.00 90.50 96 PRO A CA 1
ATOM 740 C C . PRO A 1 96 ? 15.586 1.630 -11.436 1.00 90.50 96 PRO A C 1
ATOM 742 O O . PRO A 1 96 ? 15.985 2.428 -12.280 1.00 90.50 96 PRO A O 1
ATOM 745 N N . ASN A 1 97 ? 15.557 0.314 -11.668 1.00 90.62 97 ASN A N 1
ATOM 746 C CA . ASN A 1 97 ? 16.222 -0.321 -12.809 1.00 90.62 97 ASN A CA 1
ATOM 747 C C . ASN A 1 97 ? 15.286 -1.143 -13.709 1.00 90.62 97 ASN A C 1
ATOM 749 O O . ASN A 1 97 ? 15.769 -1.827 -14.612 1.00 90.62 97 ASN A O 1
ATOM 753 N N . ALA A 1 98 ? 13.972 -1.097 -13.478 1.00 91.75 98 ALA A N 1
ATOM 754 C CA . ALA A 1 98 ? 13.007 -1.944 -14.176 1.00 91.75 98 ALA A CA 1
ATOM 755 C C . ALA A 1 98 ? 13.020 -1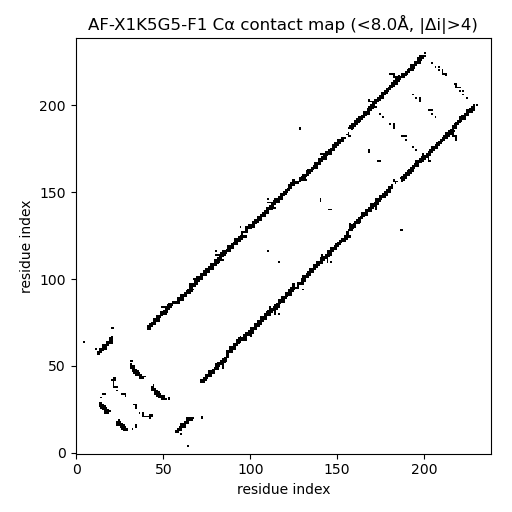.729 -15.705 1.00 91.75 98 ALA A C 1
ATOM 757 O O . ALA A 1 98 ? 13.058 -0.603 -16.192 1.00 91.75 98 ALA A O 1
ATOM 758 N N . LYS A 1 99 ? 12.976 -2.835 -16.458 1.00 91.12 99 LYS A N 1
ATOM 759 C CA . LYS A 1 99 ? 12.878 -2.876 -17.933 1.00 91.12 99 LYS A CA 1
ATOM 760 C C . LYS A 1 99 ? 11.830 -3.871 -18.430 1.00 91.12 99 LYS A C 1
ATOM 762 O O . LYS A 1 99 ? 11.166 -3.634 -19.430 1.00 91.12 99 LYS A O 1
ATOM 767 N N . ASN A 1 100 ? 11.726 -5.019 -17.767 1.00 92.38 100 ASN A N 1
ATOM 768 C CA . ASN A 1 100 ? 10.682 -6.010 -18.018 1.00 92.38 100 ASN A CA 1
ATOM 769 C C . ASN A 1 100 ? 10.385 -6.741 -16.710 1.00 92.38 100 ASN A C 1
ATOM 771 O O . ASN A 1 100 ? 10.675 -7.930 -16.547 1.00 92.38 100 ASN A O 1
ATOM 775 N N . LEU A 1 101 ? 9.916 -5.972 -15.732 1.00 95.12 101 LEU A N 1
ATOM 776 C CA . LEU A 1 101 ? 9.645 -6.456 -14.388 1.00 95.12 101 LEU A CA 1
ATOM 777 C C . LEU A 1 101 ? 8.155 -6.365 -14.101 1.00 95.12 101 LEU A C 1
ATOM 779 O O . LEU A 1 101 ? 7.540 -5.326 -14.320 1.00 95.12 101 LEU A O 1
ATOM 783 N N . THR A 1 102 ? 7.581 -7.445 -13.589 1.00 96.88 102 THR A N 1
ATOM 784 C CA . THR A 1 102 ? 6.178 -7.486 -13.188 1.00 96.88 102 THR A CA 1
ATOM 785 C C . THR A 1 102 ? 6.080 -7.541 -11.671 1.00 96.88 102 THR A C 1
ATOM 787 O O . THR A 1 102 ? 6.648 -8.431 -11.047 1.00 96.88 102 THR A O 1
ATOM 790 N N . HIS A 1 103 ? 5.337 -6.604 -11.096 1.00 96.38 103 HIS A N 1
ATOM 791 C CA . HIS A 1 103 ? 4.961 -6.573 -9.692 1.00 96.38 103 HIS A CA 1
ATOM 792 C C . HIS A 1 103 ? 3.443 -6.719 -9.591 1.00 96.38 103 HIS A C 1
ATOM 794 O O . HIS A 1 103 ? 2.690 -5.879 -10.090 1.00 96.38 103 HIS A O 1
ATOM 800 N N . LYS A 1 104 ? 2.992 -7.791 -8.947 1.00 97.69 104 LYS A N 1
ATOM 801 C CA . LYS A 1 104 ? 1.586 -8.032 -8.633 1.00 97.69 104 LYS A CA 1
ATOM 802 C C . LYS A 1 104 ? 1.420 -8.033 -7.128 1.00 97.69 104 LYS A C 1
ATOM 804 O O . LYS A 1 104 ? 2.230 -8.616 -6.409 1.00 97.69 104 LYS A O 1
ATOM 809 N N . MET A 1 105 ? 0.336 -7.430 -6.670 1.00 97.56 105 MET A N 1
ATOM 810 C CA . MET A 1 105 ? -0.038 -7.478 -5.268 1.00 97.56 105 MET A CA 1
ATOM 811 C C . MET A 1 105 ? -1.516 -7.819 -5.156 1.00 97.56 105 MET A C 1
ATOM 813 O O . MET A 1 105 ? -2.331 -7.324 -5.932 1.00 97.56 105 MET A O 1
ATOM 817 N N . PHE A 1 106 ? -1.841 -8.702 -4.222 1.00 98.44 106 PHE A N 1
ATOM 818 C CA . PHE A 1 106 ? -3.213 -9.038 -3.876 1.00 98.44 106 PHE A CA 1
ATOM 819 C C . PHE A 1 106 ? -3.374 -8.908 -2.366 1.00 98.44 106 PHE A C 1
ATOM 821 O O . PHE A 1 106 ? -2.940 -9.781 -1.611 1.00 98.44 106 PHE A O 1
ATOM 828 N N . GLY A 1 107 ? -3.916 -7.770 -1.941 1.00 97.88 107 GLY A N 1
ATOM 829 C CA . GLY A 1 107 ? -3.910 -7.328 -0.556 1.00 97.88 107 GLY A CA 1
ATOM 830 C C . GLY A 1 107 ? -5.289 -7.288 0.082 1.00 97.88 107 GLY A C 1
ATOM 831 O O . GLY A 1 107 ? -6.278 -6.919 -0.551 1.00 97.88 107 GLY A O 1
ATOM 832 N N . HIS A 1 108 ? -5.336 -7.613 1.372 1.00 98.75 108 HIS A N 1
ATOM 833 C CA . HIS A 1 108 ? -6.505 -7.388 2.215 1.00 98.75 108 HIS A CA 1
ATOM 834 C C . HIS A 1 108 ? -6.133 -6.521 3.414 1.00 98.75 108 HIS A C 1
ATOM 836 O O . HIS A 1 108 ? -5.146 -6.800 4.096 1.00 98.75 108 HIS A O 1
ATOM 842 N N . ILE A 1 109 ? -6.942 -5.504 3.691 1.00 98.81 109 ILE A N 1
ATOM 843 C CA . ILE A 1 109 ? -6.807 -4.632 4.857 1.00 98.81 109 ILE A CA 1
ATOM 844 C C . ILE A 1 109 ? -8.111 -4.697 5.647 1.00 98.81 109 ILE A C 1
ATOM 846 O O . ILE A 1 109 ? -9.179 -4.403 5.119 1.00 98.81 109 ILE A O 1
ATOM 850 N N . TYR A 1 110 ? -8.022 -5.077 6.913 1.00 98.94 110 TYR A N 1
ATOM 851 C CA . TYR A 1 110 ? -9.146 -5.119 7.840 1.00 98.94 110 TYR A CA 1
ATOM 852 C C . TYR A 1 110 ? -8.897 -4.086 8.928 1.00 98.94 110 TYR A C 1
ATOM 854 O O . TYR A 1 110 ? -7.923 -4.197 9.665 1.00 98.94 110 TYR A O 1
ATOM 862 N N . VAL A 1 111 ? -9.755 -3.077 9.012 1.00 98.94 111 VAL A N 1
ATOM 863 C CA . VAL A 1 111 ? -9.727 -2.054 10.055 1.00 98.94 111 VAL A CA 1
ATOM 864 C C . VAL A 1 111 ? -10.908 -2.313 10.980 1.00 98.94 111 VAL A C 1
ATOM 866 O O . VAL A 1 111 ? -12.053 -2.316 10.530 1.00 98.94 111 VAL A O 1
ATOM 869 N N . GLY A 1 112 ? -10.618 -2.561 12.254 1.00 98.81 112 GLY A N 1
ATOM 870 C CA . GLY A 1 112 ? -11.588 -2.807 13.314 1.00 98.81 112 GLY A CA 1
ATOM 871 C C . GLY A 1 112 ? -12.454 -1.589 13.623 1.00 98.81 112 GLY A C 1
ATOM 872 O O . GLY A 1 112 ? -12.518 -0.626 12.854 1.00 98.81 112 GLY A O 1
ATOM 873 N N . LYS A 1 113 ? -13.156 -1.638 14.750 1.00 98.88 113 LYS A N 1
ATOM 874 C CA . LYS A 1 113 ? -14.028 -0.560 15.230 1.00 98.88 113 LYS A CA 1
ATOM 875 C C . LYS A 1 113 ? -13.241 0.521 15.953 1.00 98.88 113 LYS A C 1
ATOM 877 O O . LYS A 1 113 ? -12.272 0.220 16.643 1.00 98.88 113 LYS A O 1
ATOM 882 N N . ASN A 1 114 ? -13.722 1.761 15.882 1.00 98.88 114 ASN A N 1
ATOM 883 C CA . ASN A 1 114 ? -13.133 2.914 16.576 1.00 98.88 114 ASN A CA 1
ATOM 884 C C . ASN A 1 114 ? -11.645 3.136 16.246 1.00 98.88 114 ASN A C 1
ATOM 886 O O . ASN A 1 114 ? -10.876 3.600 17.090 1.00 98.88 114 ASN A O 1
ATOM 890 N N . CYS A 1 115 ? -11.221 2.771 15.038 1.00 98.88 115 CYS A N 1
ATOM 891 C CA . CYS A 1 115 ? -9.829 2.854 14.628 1.00 98.88 115 CYS A CA 1
ATOM 892 C C . CYS A 1 115 ? -9.533 4.150 13.874 1.00 98.88 115 CYS A C 1
ATOM 894 O O . CYS A 1 115 ? -10.386 4.705 13.180 1.00 98.88 115 CYS A O 1
ATOM 896 N N . LYS A 1 116 ? -8.274 4.585 13.926 1.00 98.88 116 LYS A N 1
ATOM 897 C CA . LYS A 1 116 ? -7.721 5.590 13.013 1.00 98.88 116 LYS A CA 1
ATOM 898 C C . LYS A 1 116 ? -6.561 4.974 12.245 1.00 98.88 116 LYS A C 1
ATOM 900 O O . LYS A 1 116 ? -5.483 4.774 12.794 1.00 98.88 116 LYS A O 1
ATOM 905 N N . PHE A 1 117 ? -6.772 4.693 10.968 1.00 98.88 117 PHE A N 1
ATOM 906 C CA . PHE A 1 117 ? -5.781 4.026 10.136 1.00 98.88 117 PHE A CA 1
ATOM 907 C C . PHE A 1 117 ? -5.405 4.898 8.940 1.00 98.88 117 PHE A C 1
ATOM 909 O O . PHE A 1 117 ? -6.255 5.233 8.115 1.00 98.88 117 PHE A O 1
ATOM 916 N N . VAL A 1 118 ? -4.125 5.247 8.828 1.00 98.88 118 VAL A N 1
ATOM 917 C CA . VAL A 1 118 ? -3.585 5.979 7.674 1.00 98.88 118 VAL A CA 1
ATOM 918 C C . VAL A 1 118 ? -2.648 5.065 6.896 1.00 98.88 118 VAL A C 1
ATOM 920 O O . VAL A 1 118 ? -1.680 4.555 7.450 1.00 98.88 118 VAL A O 1
ATOM 923 N N . TYR A 1 119 ? -2.919 4.872 5.611 1.00 98.62 119 TYR A N 1
ATOM 924 C CA . TYR A 1 119 ? -2.088 4.122 4.679 1.00 98.62 119 TYR A CA 1
ATOM 925 C C . TYR A 1 119 ? -1.439 5.077 3.678 1.00 98.62 119 TYR A C 1
ATOM 927 O O . TYR A 1 119 ? -2.118 5.658 2.832 1.00 98.62 119 TYR A O 1
ATOM 935 N N . ASN A 1 120 ? -0.122 5.232 3.765 1.00 98.06 120 ASN A N 1
ATOM 936 C CA . ASN A 1 120 ? 0.674 6.005 2.821 1.00 98.06 120 ASN A CA 1
ATOM 937 C C . ASN A 1 120 ? 1.470 5.056 1.933 1.00 98.06 120 ASN A C 1
ATOM 939 O O . ASN A 1 120 ? 2.255 4.264 2.440 1.00 98.06 120 ASN A O 1
ATOM 943 N N . GLU A 1 121 ? 1.346 5.183 0.619 1.00 96.06 121 GLU A N 1
ATOM 944 C CA . GLU A 1 121 ? 2.103 4.403 -0.351 1.00 96.06 121 GLU A CA 1
ATOM 945 C C . GLU A 1 121 ? 2.790 5.325 -1.355 1.00 96.06 121 GLU A C 1
ATOM 947 O O . GLU A 1 121 ? 2.153 6.116 -2.053 1.00 96.06 121 GLU A O 1
ATOM 952 N N . THR A 1 122 ? 4.117 5.233 -1.424 1.00 94.25 122 THR A N 1
ATOM 953 C CA . THR A 1 122 ? 4.933 6.000 -2.369 1.00 94.25 122 THR A CA 1
ATOM 954 C C . THR A 1 122 ? 5.663 5.067 -3.317 1.00 94.25 122 THR A C 1
ATOM 956 O O . THR A 1 122 ? 6.404 4.181 -2.888 1.00 94.25 122 THR A O 1
ATOM 959 N N . HIS A 1 123 ? 5.488 5.309 -4.614 1.00 92.25 123 HIS A N 1
ATOM 960 C CA . HIS A 1 123 ? 6.200 4.613 -5.677 1.00 92.25 123 HIS A CA 1
ATOM 961 C C . HIS A 1 123 ? 7.294 5.506 -6.244 1.00 92.25 123 HIS A C 1
ATOM 963 O O . HIS A 1 123 ? 7.044 6.634 -6.681 1.00 92.25 123 HIS A O 1
ATOM 969 N N . TYR A 1 124 ? 8.508 4.972 -6.257 1.00 90.75 124 TYR A N 1
ATOM 970 C CA . TYR A 1 124 ? 9.635 5.530 -6.982 1.00 90.75 124 TYR A CA 1
ATOM 971 C C . TYR A 1 124 ? 9.979 4.620 -8.154 1.00 90.75 124 TYR A C 1
ATOM 973 O O . TYR A 1 124 ? 10.205 3.422 -7.981 1.00 90.75 124 TYR A O 1
ATOM 981 N N . HIS A 1 125 ? 10.075 5.204 -9.342 1.00 91.81 125 HIS A N 1
ATOM 982 C CA . HIS A 1 125 ? 10.574 4.525 -10.527 1.00 91.81 125 HIS A CA 1
ATOM 983 C C . HIS A 1 125 ? 11.818 5.237 -11.054 1.00 91.81 125 HIS A C 1
ATOM 985 O O . HIS A 1 125 ? 12.017 6.431 -10.825 1.00 91.81 125 HIS A O 1
ATOM 991 N N . GLY A 1 126 ? 12.671 4.493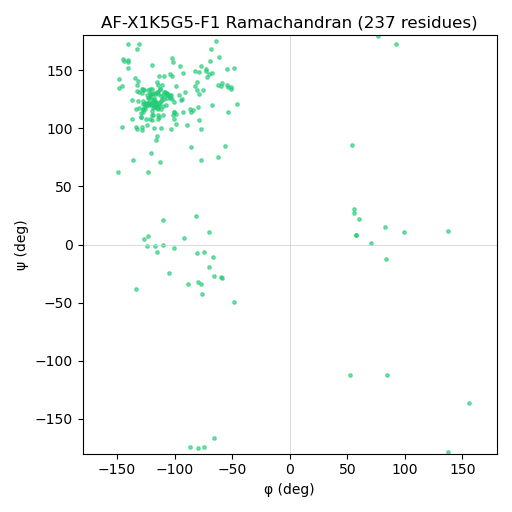 -11.753 1.00 88.62 126 GLY A N 1
ATOM 992 C CA . GLY A 1 126 ? 13.795 5.082 -12.469 1.00 88.62 126 GLY A CA 1
ATOM 993 C C . GLY A 1 126 ? 13.371 5.814 -13.744 1.00 88.62 126 GLY A C 1
ATOM 994 O O . GLY A 1 126 ? 12.194 5.934 -14.082 1.00 88.62 126 GLY A O 1
ATOM 995 N N . GLU A 1 127 ? 14.374 6.257 -14.497 1.00 87.25 127 GLU A N 1
ATOM 996 C CA . GLU A 1 127 ? 14.201 6.892 -15.814 1.00 87.25 127 GLU A CA 1
ATOM 997 C C . GLU A 1 127 ? 13.984 5.869 -16.946 1.00 87.25 127 GLU A C 1
ATOM 999 O O . GLU A 1 127 ? 13.723 6.228 -18.095 1.00 87.25 127 GLU A O 1
ATOM 1004 N N . ARG A 1 128 ? 14.120 4.572 -16.643 1.00 84.94 128 ARG A N 1
ATOM 1005 C CA . ARG A 1 128 ? 13.885 3.481 -17.592 1.00 84.94 128 ARG A CA 1
ATOM 1006 C C . ARG A 1 128 ? 12.450 2.987 -17.451 1.00 84.94 128 ARG A C 1
ATOM 1008 O O . ARG A 1 128 ? 12.029 2.597 -16.368 1.00 84.94 128 ARG A O 1
ATOM 1015 N N . ASN A 1 129 ? 11.725 2.985 -18.564 1.00 80.75 129 ASN A N 1
ATOM 1016 C CA . ASN A 1 129 ? 10.393 2.401 -18.658 1.00 80.75 129 ASN A CA 1
ATOM 1017 C C . ASN A 1 129 ? 10.484 0.863 -18.645 1.00 80.75 129 ASN A C 1
ATOM 1019 O O . ASN A 1 129 ? 11.459 0.302 -19.156 1.00 80.75 129 ASN A O 1
ATOM 1023 N N . GLY A 1 130 ? 9.458 0.188 -18.113 1.00 85.75 130 GLY A N 1
ATOM 1024 C CA . GLY A 1 130 ? 9.337 -1.266 -18.250 1.00 85.75 130 GLY A CA 1
ATOM 1025 C C . GLY A 1 130 ? 8.899 -2.039 -17.009 1.00 85.75 130 GLY A C 1
ATOM 1026 O O . GLY A 1 130 ? 8.985 -3.272 -17.001 1.00 85.75 130 GLY A O 1
ATOM 1027 N N . ALA A 1 131 ? 8.421 -1.360 -15.962 1.00 93.94 131 ALA A N 1
ATOM 1028 C CA . ALA A 1 131 ? 7.676 -2.043 -14.914 1.00 93.94 131 ALA A CA 1
ATOM 1029 C C . ALA A 1 131 ? 6.227 -2.295 -15.373 1.00 93.94 131 ALA A C 1
ATOM 1031 O O . ALA A 1 131 ? 5.643 -1.551 -16.163 1.00 93.94 131 ALA A O 1
ATOM 1032 N N . THR A 1 132 ? 5.646 -3.390 -14.899 1.00 96.44 132 THR A N 1
ATOM 1033 C CA . THR A 1 132 ? 4.211 -3.665 -14.959 1.00 96.44 132 THR A CA 1
ATOM 1034 C C . THR A 1 132 ? 3.730 -3.863 -13.530 1.00 96.44 132 THR A C 1
ATOM 1036 O O . THR A 1 132 ? 4.068 -4.864 -12.906 1.00 96.44 132 THR A O 1
ATOM 1039 N N . VAL A 1 133 ? 2.985 -2.893 -13.006 1.00 96.69 133 VAL A N 1
ATOM 1040 C CA . VAL A 1 133 ? 2.540 -2.832 -11.608 1.00 96.69 133 VAL A CA 1
ATOM 1041 C C . VAL A 1 133 ? 1.027 -3.029 -11.556 1.00 96.69 133 VAL A C 1
ATOM 1043 O O . VAL A 1 133 ? 0.276 -2.235 -12.121 1.00 96.69 133 VAL A O 1
ATOM 1046 N N . ALA A 1 134 ? 0.572 -4.103 -10.913 1.00 97.81 134 ALA A N 1
ATOM 1047 C CA . ALA A 1 134 ? -0.842 -4.477 -10.880 1.00 97.81 134 ALA A CA 1
ATOM 1048 C C . ALA A 1 134 ? -1.319 -4.900 -9.475 1.00 97.81 134 ALA A C 1
ATOM 1050 O O . ALA A 1 134 ? -1.511 -6.096 -9.239 1.00 97.81 134 ALA A O 1
ATOM 1051 N N . PRO A 1 135 ? -1.468 -3.955 -8.526 1.00 97.25 135 PRO A N 1
ATOM 1052 C CA . PRO A 1 135 ? -2.032 -4.229 -7.214 1.00 97.25 135 PRO A CA 1
ATOM 1053 C C . PRO A 1 135 ? -3.567 -4.270 -7.257 1.00 97.25 135 PRO A C 1
ATOM 1055 O O . PRO A 1 135 ? -4.218 -3.444 -7.905 1.00 97.25 135 PRO A O 1
ATOM 1058 N N . VAL A 1 136 ? -4.129 -5.223 -6.521 1.00 98.69 136 VAL A N 1
ATOM 1059 C CA . VAL A 1 136 ? -5.553 -5.329 -6.204 1.00 98.69 136 VAL A CA 1
ATOM 1060 C C . VAL A 1 136 ? -5.683 -5.368 -4.688 1.00 98.69 136 VAL A C 1
ATOM 1062 O O . VAL A 1 136 ? -5.123 -6.262 -4.053 1.00 98.69 136 VAL A O 1
ATOM 1065 N N . SER A 1 137 ? -6.426 -4.421 -4.126 1.00 98.25 137 SER A N 1
ATOM 1066 C CA . SER A 1 137 ? -6.599 -4.283 -2.682 1.00 98.25 137 SER A CA 1
ATOM 1067 C C . SER A 1 137 ? -8.073 -4.254 -2.304 1.00 98.25 137 SER A C 1
ATOM 1069 O O . SER A 1 137 ? -8.843 -3.484 -2.877 1.00 98.25 137 SER A O 1
ATOM 1071 N N . TYR A 1 138 ? -8.430 -5.040 -1.290 1.00 98.88 138 TYR A N 1
ATOM 1072 C CA . TYR A 1 138 ? -9.727 -4.977 -0.621 1.00 98.88 138 TYR A CA 1
ATOM 1073 C C . TYR A 1 138 ? -9.549 -4.450 0.798 1.00 98.88 138 TYR A C 1
ATOM 1075 O O . TYR A 1 138 ? -8.776 -5.006 1.579 1.00 98.88 138 TYR A O 1
ATOM 1083 N N . VAL A 1 139 ? -10.273 -3.391 1.137 1.00 98.88 139 VAL A N 1
ATOM 1084 C CA . VAL A 1 139 ? -10.213 -2.725 2.437 1.00 98.88 139 VAL A CA 1
ATOM 1085 C C . VAL A 1 139 ? -11.585 -2.791 3.088 1.00 98.88 139 VAL A C 1
ATOM 1087 O O . VAL A 1 139 ? -12.578 -2.423 2.474 1.00 98.88 139 VAL A O 1
ATOM 1090 N N . TYR A 1 140 ? -11.643 -3.228 4.338 1.00 98.88 140 TYR A N 1
ATOM 1091 C CA . TYR A 1 140 ? -12.867 -3.313 5.129 1.00 98.88 140 TYR A CA 1
ATOM 1092 C C . TYR A 1 140 ? -12.715 -2.401 6.339 1.00 98.88 140 TYR A C 1
ATOM 1094 O O . TYR A 1 140 ? -11.807 -2.611 7.142 1.00 98.88 140 TYR A O 1
ATOM 1102 N N . VAL A 1 141 ? -13.568 -1.383 6.456 1.00 98.94 141 VAL A N 1
ATOM 1103 C CA . VAL A 1 141 ? -13.440 -0.338 7.479 1.00 98.94 141 VAL A CA 1
ATOM 1104 C C . VAL A 1 141 ? -14.606 -0.406 8.444 1.00 98.94 141 VAL A C 1
ATOM 1106 O O . VAL A 1 141 ? -15.737 -0.088 8.080 1.00 98.94 141 VAL A O 1
ATOM 1109 N N . GLY A 1 142 ? -14.309 -0.860 9.661 1.00 98.75 142 GLY A N 1
ATOM 1110 C CA . GLY A 1 142 ? -15.268 -1.108 10.726 1.00 98.75 142 GLY A CA 1
ATOM 1111 C C . GLY A 1 142 ? -15.996 0.135 11.231 1.00 98.75 142 GLY A C 1
ATOM 1112 O O . GLY A 1 142 ? -15.741 1.268 10.824 1.00 98.75 142 GLY A O 1
ATOM 1113 N N . GLU A 1 143 ? -16.943 -0.115 12.132 1.00 98.75 143 GLU A N 1
ATOM 1114 C CA . GLU A 1 143 ? -17.829 0.912 12.672 1.00 98.75 143 GLU A CA 1
ATOM 1115 C C . GLU A 1 143 ? -17.058 2.038 13.371 1.00 98.75 143 GLU A C 1
ATOM 1117 O O . GLU A 1 143 ? -16.114 1.773 14.120 1.00 98.75 143 GLU A O 1
ATOM 1122 N N . ASN A 1 144 ? -17.487 3.286 13.152 1.00 98.81 144 ASN A N 1
ATOM 1123 C CA . ASN A 1 144 ? -16.907 4.478 13.784 1.00 98.81 144 ASN A CA 1
ATOM 1124 C C . ASN A 1 144 ? -15.381 4.618 13.556 1.00 98.81 144 ASN A C 1
ATOM 1126 O O . ASN A 1 144 ? -14.663 5.201 14.369 1.00 98.81 144 ASN A O 1
ATOM 1130 N N . SER A 1 145 ? -14.867 4.072 12.449 1.00 98.88 145 SER A N 1
ATOM 1131 C CA . SER A 1 145 ? -13.442 4.119 12.107 1.00 98.88 145 SER A CA 1
ATOM 1132 C C . SER A 1 145 ? -13.136 5.131 11.008 1.00 98.88 145 SER A C 1
ATOM 1134 O O . SER A 1 145 ? -13.915 5.345 10.078 1.00 98.88 145 SER A O 1
ATOM 1136 N N . TYR A 1 146 ? -11.955 5.735 11.097 1.00 98.94 146 TYR A N 1
ATOM 1137 C CA . TYR A 1 146 ? -11.375 6.593 10.073 1.00 98.94 146 TYR A CA 1
ATOM 1138 C C . TYR A 1 146 ? -10.314 5.822 9.290 1.00 98.94 146 TYR A C 1
ATOM 1140 O O . TYR A 1 146 ? -9.354 5.315 9.876 1.00 98.94 146 TYR A O 1
ATOM 1148 N N . PHE A 1 147 ? -10.455 5.789 7.967 1.00 98.94 147 PHE A N 1
ATOM 1149 C CA . PHE A 1 147 ? -9.452 5.240 7.063 1.00 98.94 147 PHE A CA 1
ATOM 1150 C C . PHE A 1 147 ? -9.025 6.285 6.035 1.00 98.94 147 PHE A C 1
ATOM 1152 O O . PHE A 1 147 ? -9.847 6.846 5.306 1.00 98.94 147 PHE A O 1
ATOM 1159 N N . GLU A 1 148 ? -7.720 6.521 5.954 1.00 98.88 148 GLU A N 1
ATOM 1160 C CA . GLU A 1 148 ? -7.122 7.387 4.947 1.00 98.88 148 GLU A CA 1
ATOM 1161 C C . GLU A 1 148 ? -6.171 6.599 4.058 1.00 98.88 148 GLU A C 1
ATOM 1163 O O . GLU A 1 148 ? -5.225 5.986 4.542 1.00 98.88 148 GLU A O 1
ATOM 1168 N N . ASN A 1 149 ? -6.409 6.657 2.753 1.00 98.69 149 ASN A N 1
ATOM 1169 C CA . ASN A 1 149 ? -5.526 6.112 1.735 1.00 98.69 149 ASN A CA 1
ATOM 1170 C C . ASN A 1 149 ? -4.804 7.260 1.024 1.00 98.69 149 ASN A C 1
ATOM 1172 O O . ASN A 1 149 ? -5.437 8.211 0.565 1.00 98.69 149 ASN A O 1
ATOM 1176 N N . ASN A 1 150 ? -3.486 7.157 0.908 1.00 98.56 150 ASN A N 1
ATOM 1177 C CA . ASN A 1 150 ? -2.624 8.137 0.264 1.00 98.56 150 ASN A CA 1
ATOM 1178 C C . ASN A 1 150 ? -1.662 7.429 -0.691 1.00 98.56 150 ASN A C 1
ATOM 1180 O O . ASN A 1 150 ? -0.623 6.929 -0.274 1.00 98.56 150 ASN A O 1
ATOM 1184 N N . PHE A 1 151 ? -1.974 7.432 -1.984 1.00 97.81 151 PHE A N 1
ATOM 1185 C CA . PHE A 1 151 ? -1.125 6.866 -3.027 1.00 97.81 151 PHE A CA 1
ATOM 1186 C C . PHE A 1 151 ? -0.399 7.960 -3.819 1.00 97.81 151 PHE A C 1
ATOM 1188 O O . PHE A 1 151 ? -1.027 8.870 -4.377 1.00 97.81 151 PHE A O 1
ATOM 1195 N N . PHE A 1 152 ? 0.925 7.841 -3.930 1.00 96.75 152 PHE A N 1
ATOM 1196 C CA . PHE A 1 152 ? 1.778 8.783 -4.649 1.00 96.75 152 PHE A CA 1
ATOM 1197 C C . PHE A 1 152 ? 2.707 8.081 -5.646 1.00 96.75 152 PHE A C 1
ATOM 1199 O O . PHE A 1 152 ? 3.710 7.478 -5.273 1.00 96.75 152 PHE A O 1
ATOM 1206 N N . LEU A 1 153 ? 2.429 8.274 -6.935 1.00 93.88 153 LEU A N 1
ATOM 1207 C CA . LEU A 1 153 ? 3.342 8.014 -8.046 1.00 93.88 153 LEU A CA 1
ATOM 1208 C C . LEU A 1 153 ? 3.645 9.344 -8.739 1.00 93.88 153 LEU A C 1
ATOM 1210 O O . LEU A 1 153 ? 2.924 9.786 -9.632 1.00 93.88 153 LEU A O 1
ATOM 1214 N N . THR A 1 154 ? 4.688 10.029 -8.287 1.00 91.44 154 THR A N 1
ATOM 1215 C CA . THR A 1 154 ? 5.039 11.372 -8.785 1.00 91.44 154 THR A CA 1
ATOM 1216 C C . THR A 1 154 ? 6.470 11.460 -9.310 1.00 91.44 154 THR A C 1
ATOM 1218 O O . THR A 1 154 ? 6.880 12.520 -9.794 1.00 91.44 154 THR A O 1
ATOM 1221 N N . GLN A 1 155 ? 7.237 10.367 -9.246 1.00 88.94 155 GLN A N 1
ATOM 1222 C CA . GLN A 1 155 ? 8.655 10.297 -9.606 1.00 88.94 155 GLN A CA 1
ATOM 1223 C C . GLN A 1 155 ? 8.941 9.096 -10.515 1.00 88.94 155 GLN A C 1
ATOM 1225 O O . GLN A 1 155 ? 8.401 8.015 -10.294 1.00 88.94 155 GLN A O 1
ATOM 1230 N N . GLY A 1 156 ? 9.809 9.300 -11.512 1.00 90.12 156 GLY A N 1
ATOM 1231 C CA . GLY A 1 156 ? 10.160 8.283 -12.505 1.00 90.12 156 GLY A CA 1
ATOM 1232 C C . GLY A 1 156 ? 9.124 8.033 -13.596 1.00 90.12 156 GLY A C 1
ATOM 1233 O O . GLY A 1 156 ? 8.052 8.641 -13.611 1.00 90.12 156 GLY A O 1
ATOM 1234 N N . THR A 1 157 ? 9.470 7.114 -14.500 1.00 91.94 157 THR A N 1
ATOM 1235 C CA . THR A 1 157 ? 8.569 6.517 -15.501 1.00 91.94 157 THR A CA 1
ATOM 1236 C C . THR A 1 157 ? 8.234 5.087 -15.094 1.00 91.94 157 THR A C 1
ATOM 1238 O O . THR A 1 157 ? 9.115 4.286 -14.791 1.00 91.94 157 THR A O 1
ATOM 1241 N N . ILE A 1 158 ? 6.946 4.753 -15.078 1.00 90.19 158 ILE A N 1
ATOM 1242 C CA . ILE A 1 158 ? 6.464 3.471 -14.561 1.00 90.19 158 ILE A CA 1
ATOM 1243 C C . ILE A 1 158 ? 6.432 2.368 -15.622 1.00 90.19 158 ILE A C 1
ATOM 1245 O O . ILE A 1 158 ? 6.678 1.208 -15.304 1.00 90.19 158 ILE A O 1
ATOM 1249 N N . GLY A 1 159 ? 6.149 2.681 -16.886 1.00 94.00 159 GLY A N 1
ATOM 1250 C CA . GLY A 1 159 ? 5.678 1.673 -17.834 1.00 94.00 159 GLY A CA 1
ATOM 1251 C C . GLY A 1 159 ? 4.178 1.490 -17.712 1.00 94.00 159 GLY A C 1
ATOM 1252 O O . GLY A 1 159 ? 3.414 2.380 -18.065 1.00 94.00 159 GLY A O 1
ATOM 1253 N N . ARG A 1 160 ? 3.731 0.332 -17.233 1.00 96.06 160 ARG A N 1
ATOM 1254 C CA . ARG A 1 160 ? 2.303 0.004 -17.155 1.00 96.06 160 ARG A CA 1
ATOM 1255 C C . ARG A 1 160 ? 1.865 -0.131 -15.711 1.00 96.06 160 ARG A C 1
ATOM 1257 O O . ARG A 1 160 ? 2.452 -0.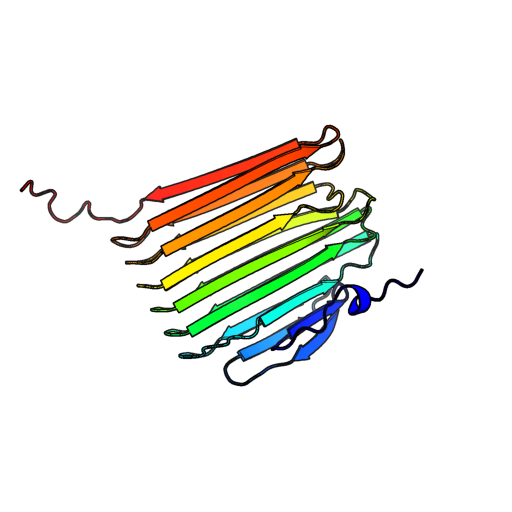901 -14.958 1.00 96.06 160 ARG A O 1
ATOM 1264 N N . MET A 1 161 ? 0.792 0.554 -15.344 1.00 96.31 161 MET A N 1
ATOM 1265 C CA . MET A 1 161 ? 0.188 0.441 -14.027 1.00 96.31 161 MET A CA 1
ATOM 1266 C C . MET A 1 161 ? -1.315 0.235 -14.128 1.00 96.31 161 MET A C 1
ATOM 1268 O O . MET A 1 161 ? -2.002 0.984 -14.820 1.00 96.31 161 MET A O 1
ATOM 1272 N N . LYS A 1 162 ? -1.826 -0.758 -13.401 1.00 97.94 162 LYS A N 1
ATOM 1273 C CA . LYS A 1 162 ? -3.258 -0.987 -13.226 1.00 97.94 162 LYS A CA 1
ATOM 1274 C C . LYS A 1 162 ? -3.563 -1.248 -11.755 1.00 97.94 162 LYS A C 1
ATOM 1276 O O . LYS A 1 162 ? -3.355 -2.356 -11.281 1.00 97.94 162 LYS A O 1
ATOM 1281 N N . ILE A 1 163 ? -4.066 -0.236 -11.059 1.00 97.19 163 ILE A N 1
ATOM 1282 C CA . ILE A 1 163 ? -4.437 -0.327 -9.642 1.00 97.19 163 ILE A CA 1
ATOM 1283 C C . ILE A 1 163 ? -5.944 -0.541 -9.509 1.00 97.19 163 ILE A C 1
ATOM 1285 O O . ILE A 1 163 ? -6.722 0.151 -10.170 1.00 97.19 163 ILE A O 1
ATOM 1289 N N . GLN A 1 164 ? -6.336 -1.451 -8.618 1.00 98.62 164 GLN A N 1
ATOM 1290 C CA . GLN A 1 164 ? -7.694 -1.556 -8.092 1.00 98.62 164 GLN A CA 1
ATOM 1291 C C . GLN A 1 164 ? -7.671 -1.434 -6.567 1.00 98.62 164 GLN A C 1
ATOM 1293 O O . GLN A 1 164 ? -6.971 -2.189 -5.896 1.00 98.62 164 GLN A O 1
ATOM 1298 N N . ILE A 1 165 ? -8.467 -0.507 -6.042 1.00 98.50 165 ILE A N 1
ATOM 1299 C CA . ILE A 1 165 ? -8.724 -0.339 -4.613 1.00 98.50 165 ILE A CA 1
ATOM 1300 C C . ILE A 1 165 ? -10.237 -0.392 -4.424 1.00 98.50 165 ILE A C 1
ATOM 1302 O O . ILE A 1 165 ? -10.951 0.426 -5.001 1.00 98.50 165 ILE A O 1
ATOM 1306 N N . ASP A 1 166 ? -10.701 -1.363 -3.646 1.00 98.75 166 ASP A N 1
ATOM 1307 C CA . ASP A 1 166 ? -12.093 -1.491 -3.224 1.00 98.75 166 ASP A CA 1
ATOM 1308 C C . ASP A 1 166 ? -12.167 -1.317 -1.710 1.00 98.75 166 ASP A C 1
ATOM 1310 O O . ASP A 1 166 ? -11.555 -2.083 -0.965 1.00 98.75 166 ASP A O 1
ATOM 1314 N N . ILE A 1 167 ? -12.901 -0.304 -1.257 1.00 98.81 167 ILE A N 1
ATOM 1315 C CA . ILE A 1 167 ? -13.046 0.047 0.156 1.00 98.81 167 ILE A CA 1
ATOM 1316 C C . ILE A 1 167 ? -14.508 -0.127 0.560 1.00 98.81 167 ILE A C 1
ATOM 1318 O O . ILE A 1 167 ? -15.377 0.571 0.049 1.00 98.81 167 ILE A O 1
ATOM 1322 N N . TYR A 1 168 ? -14.775 -1.018 1.507 1.00 98.81 168 TYR A N 1
ATOM 1323 C CA . TYR A 1 168 ? -16.092 -1.246 2.095 1.00 98.81 168 TYR A CA 1
ATOM 1324 C C . TYR A 1 168 ? -16.177 -0.508 3.431 1.00 98.81 168 TYR A C 1
ATOM 1326 O O . TYR A 1 168 ? -15.467 -0.836 4.385 1.00 98.81 168 TYR A O 1
ATOM 1334 N N . ALA A 1 169 ? -17.019 0.518 3.475 1.00 98.56 169 ALA A N 1
ATOM 1335 C CA . ALA A 1 169 ? -17.177 1.435 4.593 1.00 98.56 169 ALA A CA 1
ATOM 1336 C C . ALA A 1 169 ? -18.429 1.069 5.402 1.00 98.56 169 ALA A C 1
ATOM 1338 O O . ALA A 1 169 ? -19.555 1.226 4.924 1.00 98.56 169 ALA A O 1
ATOM 1339 N N . PHE A 1 170 ? -18.240 0.581 6.630 1.00 98.44 170 PHE A N 1
ATOM 1340 C CA . PHE A 1 170 ? -19.341 0.212 7.520 1.00 98.44 170 PHE A CA 1
ATOM 1341 C C . PHE A 1 170 ? -19.851 1.407 8.337 1.00 98.44 170 PHE A C 1
ATOM 1343 O O . PHE A 1 170 ? -19.471 2.556 8.106 1.00 98.44 170 PHE A O 1
ATOM 1350 N N . LYS A 1 171 ? -20.779 1.140 9.258 1.00 98.19 171 LYS A N 1
ATOM 1351 C CA . LYS A 1 171 ? -21.576 2.149 9.962 1.00 98.19 171 LYS A CA 1
ATOM 1352 C C . LYS A 1 171 ? -20.711 3.252 10.586 1.00 98.19 171 LYS A C 1
ATOM 1354 O O . LYS A 1 171 ? -19.697 2.968 11.209 1.00 98.19 171 LYS A O 1
ATOM 1359 N N . ASP A 1 172 ? -21.101 4.508 10.403 1.00 98.50 172 ASP A N 1
ATOM 1360 C CA . ASP A 1 172 ? -20.414 5.695 10.931 1.00 98.50 172 ASP A CA 1
ATOM 1361 C C . ASP A 1 172 ? -18.931 5.847 10.500 1.00 98.50 172 ASP A C 1
ATOM 1363 O O . ASP A 1 172 ? -18.229 6.730 10.997 1.00 98.50 172 ASP A O 1
ATOM 1367 N N . SER A 1 173 ? -18.427 5.020 9.573 1.00 98.62 173 SER A N 1
ATOM 1368 C CA . SER A 1 173 ? -17.033 5.086 9.125 1.00 98.62 173 SER A CA 1
ATOM 1369 C C . SER A 1 173 ? -16.784 6.246 8.157 1.00 98.62 173 SER A C 1
ATOM 1371 O O . SER A 1 173 ? -17.674 6.725 7.443 1.00 98.62 173 SER A O 1
ATOM 1373 N N . VAL A 1 174 ? -15.538 6.717 8.135 1.00 98.88 174 VAL A N 1
ATOM 1374 C CA . VAL A 1 174 ? -15.107 7.857 7.324 1.00 98.88 174 VAL A CA 1
ATOM 1375 C C . VAL A 1 174 ? -13.922 7.456 6.465 1.00 98.88 174 VAL A C 1
ATOM 1377 O O . VAL A 1 174 ? -12.861 7.110 6.982 1.00 98.88 174 VAL A O 1
ATOM 1380 N N . ILE A 1 175 ? -14.092 7.566 5.148 1.00 98.88 175 ILE A N 1
ATOM 1381 C CA . ILE A 1 175 ? -13.062 7.231 4.165 1.00 98.88 175 ILE A CA 1
ATOM 1382 C C . ILE A 1 175 ? -12.517 8.494 3.501 1.00 98.88 175 ILE A C 1
ATOM 1384 O O . ILE A 1 175 ? -13.269 9.324 2.988 1.00 98.88 175 ILE A O 1
ATOM 1388 N N . ASN A 1 176 ? -11.196 8.622 3.443 1.00 98.81 176 ASN A N 1
ATOM 1389 C CA . ASN A 1 176 ? -10.514 9.676 2.699 1.00 98.81 176 ASN A CA 1
ATOM 1390 C C . ASN A 1 176 ? -9.466 9.046 1.779 1.00 98.81 176 ASN A C 1
ATOM 1392 O O . ASN A 1 176 ? -8.386 8.678 2.231 1.00 98.81 176 ASN A O 1
ATOM 1396 N N . SER A 1 177 ? -9.776 8.919 0.490 1.00 98.69 177 SER A N 1
ATOM 1397 C CA . SER A 1 177 ? -8.844 8.360 -0.491 1.00 98.69 177 SER A CA 1
ATOM 1398 C C . SER A 1 177 ? -8.210 9.458 -1.338 1.00 98.69 177 SER A C 1
ATOM 1400 O O . SER A 1 177 ? -8.893 10.317 -1.900 1.00 98.69 177 SER A O 1
ATOM 1402 N N . ASN A 1 178 ? -6.884 9.448 -1.420 1.00 98.62 178 ASN A N 1
ATOM 1403 C CA . ASN A 1 178 ? -6.070 10.422 -2.127 1.00 98.62 178 ASN A CA 1
ATOM 1404 C C . ASN A 1 178 ? -5.126 9.688 -3.072 1.00 98.62 178 ASN A C 1
ATOM 1406 O O . ASN A 1 178 ? -4.216 8.991 -2.635 1.00 98.62 178 ASN A O 1
ATOM 1410 N N . VAL A 1 179 ? -5.279 9.911 -4.372 1.00 98.31 179 VAL A N 1
ATOM 1411 C CA . VAL A 1 179 ? -4.415 9.326 -5.398 1.00 98.31 179 VAL A CA 1
ATOM 1412 C C . VAL A 1 179 ? -3.765 10.443 -6.199 1.00 98.31 179 VAL A C 1
ATOM 1414 O O . VAL A 1 179 ? -4.442 11.311 -6.753 1.00 98.31 179 VAL A O 1
ATOM 1417 N N . LYS A 1 180 ? -2.437 10.415 -6.313 1.00 97.62 180 LYS A N 1
ATOM 1418 C CA . LYS A 1 180 ? -1.690 11.216 -7.288 1.00 97.62 180 LYS A CA 1
ATOM 1419 C C . LYS A 1 180 ? -0.857 10.282 -8.153 1.00 97.62 180 LYS A C 1
ATOM 1421 O O . LYS A 1 180 ? 0.004 9.586 -7.623 1.00 97.62 180 LYS A O 1
ATOM 1426 N N . ALA A 1 181 ? -1.087 10.286 -9.461 1.00 96.50 181 ALA A N 1
ATOM 1427 C CA . ALA A 1 181 ? -0.302 9.481 -10.392 1.00 96.50 181 ALA A CA 1
ATOM 1428 C C . ALA A 1 181 ? 0.047 10.283 -11.643 1.00 96.50 181 ALA A C 1
ATOM 1430 O O . ALA A 1 181 ? -0.840 10.813 -12.319 1.00 96.50 181 ALA A O 1
ATOM 1431 N N . PHE A 1 182 ? 1.341 10.374 -11.934 1.00 95.00 182 PHE A N 1
ATOM 1432 C CA . PHE A 1 182 ? 1.879 11.114 -13.066 1.00 95.00 182 PHE A CA 1
ATOM 1433 C C . PHE A 1 182 ? 2.592 10.158 -14.023 1.00 95.00 182 PHE A C 1
ATOM 1435 O O . PHE A 1 182 ? 3.545 9.493 -13.627 1.00 95.00 182 PHE A O 1
ATOM 1442 N N . GLY A 1 183 ? 2.151 10.115 -15.279 1.00 94.50 183 GLY A N 1
ATOM 1443 C CA . GLY A 1 183 ? 2.935 9.543 -16.373 1.00 94.50 183 GLY A CA 1
ATOM 1444 C C . GLY A 1 183 ? 3.953 10.582 -16.830 1.00 94.50 183 GLY A C 1
ATOM 1445 O O . GLY A 1 183 ? 3.592 11.750 -16.979 1.00 94.50 183 GLY A O 1
ATOM 1446 N N . LYS A 1 184 ? 5.216 10.196 -17.001 1.00 92.31 184 LYS A N 1
ATOM 1447 C CA . LYS A 1 184 ? 6.328 11.111 -17.310 1.00 92.31 184 LYS A CA 1
ATOM 1448 C C . LYS A 1 184 ? 6.968 10.891 -18.676 1.00 92.31 184 LYS A C 1
ATOM 1450 O O . LYS A 1 184 ? 7.805 11.697 -19.082 1.00 92.31 184 LYS A O 1
ATOM 1455 N N . ASN A 1 185 ? 6.582 9.843 -19.396 1.00 90.38 185 ASN A N 1
ATOM 1456 C CA . ASN A 1 185 ? 6.956 9.669 -20.795 1.00 90.38 185 ASN A CA 1
ATOM 1457 C C . ASN A 1 185 ? 5.807 9.103 -21.640 1.00 90.38 185 ASN A C 1
ATOM 1459 O O . ASN A 1 185 ? 4.775 8.684 -21.120 1.00 90.38 185 ASN A O 1
ATOM 1463 N N . SER A 1 186 ? 6.009 9.065 -22.958 1.00 93.75 186 SER A N 1
ATOM 1464 C CA . SER A 1 186 ? 5.038 8.567 -23.942 1.00 93.75 186 SER A CA 1
ATOM 1465 C C . SER A 1 186 ? 4.742 7.069 -23.864 1.00 93.75 186 SER A C 1
ATOM 1467 O O . SER A 1 186 ? 3.813 6.595 -24.511 1.00 93.75 186 SER A O 1
ATOM 1469 N N . LEU A 1 187 ? 5.524 6.322 -23.084 1.00 94.19 187 LEU A N 1
ATOM 1470 C CA . LEU A 1 187 ? 5.370 4.883 -22.881 1.00 94.19 187 LEU A CA 1
ATOM 1471 C C . LEU A 1 187 ? 4.663 4.549 -21.562 1.00 94.19 187 LEU A C 1
ATOM 1473 O O . LEU A 1 187 ? 4.428 3.373 -21.282 1.00 94.19 187 LEU A O 1
ATOM 1477 N N . ASP A 1 188 ? 4.340 5.552 -20.745 1.00 95.62 188 ASP A N 1
ATOM 1478 C CA . ASP A 1 188 ? 3.604 5.351 -19.506 1.00 95.62 188 ASP A CA 1
ATOM 1479 C C . ASP A 1 188 ? 2.109 5.171 -19.791 1.00 95.62 188 ASP A C 1
ATOM 1481 O O . ASP A 1 188 ? 1.476 5.988 -20.462 1.00 95.62 188 ASP A O 1
ATOM 1485 N N . SER A 1 189 ? 1.534 4.108 -19.233 1.00 96.62 189 SER A N 1
ATOM 1486 C CA 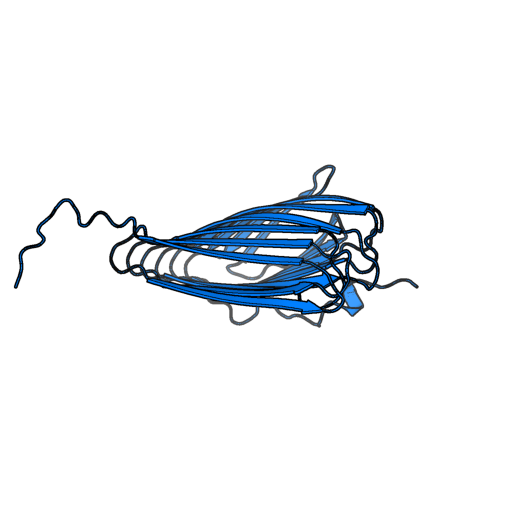. SER A 1 189 ? 0.100 3.836 -19.220 1.00 96.62 189 SER A CA 1
ATOM 1487 C C . SER A 1 189 ? -0.338 3.534 -17.796 1.00 96.62 189 SER A C 1
ATOM 1489 O O . SER A 1 189 ? 0.018 2.507 -17.216 1.00 96.62 189 SER A O 1
ATOM 1491 N N . ILE A 1 190 ? -1.098 4.459 -17.217 1.00 97.44 190 ILE A N 1
ATOM 1492 C CA . ILE A 1 190 ? -1.579 4.380 -15.843 1.00 97.44 190 ILE A CA 1
ATOM 1493 C C . ILE A 1 190 ? -3.101 4.285 -15.847 1.00 97.44 190 ILE A C 1
ATOM 1495 O O . ILE A 1 190 ? -3.799 5.167 -16.345 1.00 97.44 190 ILE A O 1
ATOM 1499 N N . ARG A 1 191 ? -3.620 3.225 -15.233 1.00 98.25 191 ARG A N 1
ATOM 1500 C CA . ARG A 1 191 ? -5.040 2.998 -14.977 1.00 98.25 191 ARG A CA 1
ATOM 1501 C C . ARG A 1 191 ? -5.239 2.841 -13.471 1.00 98.25 191 ARG A C 1
ATOM 1503 O O . ARG A 1 191 ? -4.660 1.942 -12.867 1.00 98.25 191 ARG A O 1
ATOM 1510 N N . VAL A 1 192 ? -6.057 3.689 -12.862 1.00 98.38 192 VAL A N 1
ATOM 1511 C CA . VAL A 1 192 ? -6.425 3.566 -11.443 1.00 98.38 192 VAL A CA 1
ATOM 1512 C C . VAL A 1 192 ? -7.932 3.433 -11.330 1.00 98.38 192 VAL A C 1
ATOM 1514 O O . VAL A 1 192 ? -8.663 4.238 -11.903 1.00 98.38 192 VAL A O 1
ATOM 1517 N N . ARG A 1 193 ? -8.392 2.437 -10.577 1.00 98.56 193 ARG A N 1
ATOM 1518 C CA . ARG A 1 193 ? -9.766 2.336 -10.096 1.00 98.56 193 ARG A CA 1
ATOM 1519 C C . ARG A 1 193 ? -9.746 2.396 -8.573 1.00 98.56 193 ARG A C 1
ATOM 1521 O O . ARG A 1 193 ? -9.118 1.551 -7.944 1.00 98.56 193 ARG A O 1
ATOM 1528 N N . ASP A 1 194 ? -10.425 3.386 -8.020 1.00 98.62 194 ASP A N 1
ATOM 1529 C CA . ASP A 1 194 ? -10.574 3.623 -6.587 1.00 98.62 194 ASP A CA 1
ATOM 1530 C C . ASP A 1 194 ? -12.070 3.698 -6.284 1.00 98.62 194 ASP A C 1
ATOM 1532 O O . ASP A 1 194 ? -12.754 4.619 -6.739 1.00 98.62 194 ASP A O 1
ATOM 1536 N N . ALA A 1 195 ? -12.598 2.672 -5.624 1.00 98.62 195 ALA A N 1
ATOM 1537 C CA . ALA A 1 195 ? -14.016 2.533 -5.346 1.00 98.62 195 ALA A CA 1
ATOM 1538 C C . ALA A 1 195 ? -14.270 2.446 -3.845 1.00 98.62 195 ALA A C 1
ATOM 1540 O O . ALA A 1 195 ? -13.618 1.684 -3.133 1.00 98.62 195 ALA A O 1
ATOM 1541 N N . VAL A 1 196 ? -15.262 3.202 -3.383 1.00 98.69 196 VAL A N 1
ATOM 1542 C CA . VAL A 1 196 ? -15.751 3.168 -2.009 1.00 98.69 196 VAL A CA 1
ATOM 1543 C C . VAL A 1 196 ? -17.222 2.769 -2.005 1.00 98.69 196 VAL A C 1
ATOM 1545 O O . VAL A 1 196 ? -18.063 3.459 -2.582 1.00 98.69 196 VAL A O 1
ATOM 1548 N N . PHE A 1 197 ? -17.531 1.679 -1.316 1.00 98.50 197 PHE A N 1
ATOM 1549 C CA . PHE A 1 197 ? -18.876 1.174 -1.090 1.00 98.50 197 PHE A CA 1
ATOM 1550 C C . PHE A 1 197 ? -19.317 1.576 0.321 1.00 98.50 197 PHE A C 1
ATOM 1552 O O . PHE A 1 197 ? -18.714 1.171 1.314 1.00 98.50 197 PHE A O 1
ATOM 1559 N N . LEU A 1 198 ? -20.329 2.438 0.413 1.00 98.06 198 LEU A N 1
ATOM 1560 C CA . LEU A 1 198 ? -20.917 2.906 1.669 1.00 98.06 198 LEU A CA 1
ATOM 1561 C C . LEU A 1 198 ? -21.982 1.895 2.112 1.00 98.06 198 LEU A C 1
ATOM 1563 O O . LEU A 1 198 ? -23.168 2.034 1.798 1.00 98.06 198 LEU A O 1
ATOM 1567 N N . GLU A 1 199 ? -21.518 0.847 2.787 1.00 97.38 199 GLU A N 1
ATOM 1568 C CA . GLU A 1 199 ? -22.312 -0.310 3.219 1.00 97.38 199 GLU A CA 1
ATOM 1569 C C . GLU A 1 199 ? -23.116 -0.028 4.494 1.00 97.38 199 GLU A C 1
ATOM 1571 O O . GLU A 1 199 ? -24.194 -0.583 4.702 1.00 97.38 199 GLU A O 1
ATOM 1576 N N . GLY A 1 200 ? -22.585 0.820 5.379 1.00 96.12 200 GLY A N 1
ATOM 1577 C CA . GLY A 1 200 ? -23.205 1.129 6.664 1.00 96.12 200 GLY A CA 1
ATOM 1578 C C . GLY A 1 200 ? -23.945 2.462 6.712 1.00 96.12 200 GLY A C 1
ATOM 1579 O O . GLY A 1 200 ? -23.638 3.400 5.978 1.00 96.12 200 GLY A O 1
ATOM 1580 N N . GLU A 1 201 ? -24.881 2.561 7.655 1.00 95.94 201 GLU A N 1
ATOM 1581 C CA . GLU A 1 201 ? -25.572 3.808 7.997 1.00 95.94 201 GLU A CA 1
ATOM 1582 C C . GLU A 1 201 ? -24.556 4.911 8.335 1.00 95.94 201 GLU A C 1
ATOM 1584 O O . GLU A 1 201 ? -23.555 4.651 9.004 1.00 95.94 201 GLU A O 1
ATOM 1589 N N . ASN A 1 202 ? -24.786 6.133 7.849 1.00 96.94 202 ASN A N 1
ATOM 1590 C CA . ASN A 1 202 ? -23.920 7.307 8.046 1.00 96.94 202 ASN A CA 1
ATOM 1591 C C . ASN A 1 202 ? -22.457 7.168 7.573 1.00 96.94 202 ASN A C 1
ATOM 1593 O O . ASN A 1 202 ? -21.649 8.074 7.822 1.00 96.94 202 ASN A O 1
ATOM 1597 N N . ALA A 1 203 ? -22.100 6.084 6.873 1.00 98.00 203 ALA A N 1
ATOM 1598 C CA . ALA A 1 203 ? -20.792 5.951 6.248 1.00 98.00 203 ALA A CA 1
ATOM 1599 C C . ALA A 1 203 ? -20.609 7.050 5.194 1.00 98.00 203 ALA A C 1
ATOM 1601 O O . ALA A 1 203 ? -21.516 7.350 4.414 1.00 98.00 203 ALA A O 1
ATOM 1602 N N . ARG A 1 204 ? -19.425 7.664 5.147 1.00 98.06 204 ARG A N 1
ATOM 1603 C CA . ARG A 1 204 ? -19.138 8.754 4.203 1.00 98.06 204 ARG A CA 1
ATOM 1604 C C . ARG A 1 204 ? -17.735 8.664 3.640 1.00 98.06 204 ARG A C 1
ATOM 1606 O O . ARG A 1 204 ? -16.813 8.182 4.297 1.00 98.06 204 ARG A O 1
ATOM 1613 N N . SER A 1 205 ? -17.562 9.181 2.429 1.00 98.38 205 SER A N 1
ATOM 1614 C CA . SER A 1 205 ? -16.270 9.157 1.757 1.00 98.38 205 SER A CA 1
ATOM 1615 C C . SER A 1 205 ? -15.961 10.431 0.984 1.00 98.38 205 SER A C 1
ATOM 1617 O O . SER A 1 205 ? -16.850 11.185 0.587 1.00 98.38 205 SER A O 1
ATOM 1619 N N . ILE A 1 206 ? -14.668 10.654 0.765 1.00 98.62 206 ILE A N 1
ATOM 1620 C CA . ILE A 1 206 ? -14.150 11.577 -0.238 1.00 98.62 206 ILE A CA 1
ATOM 1621 C C . ILE A 1 206 ? -13.045 10.883 -1.034 1.00 98.62 206 ILE A C 1
ATOM 1623 O O . ILE A 1 206 ? -12.124 10.305 -0.457 1.00 98.62 206 ILE A O 1
ATOM 1627 N N . ILE A 1 207 ? -13.123 10.978 -2.361 1.00 98.56 207 ILE A N 1
ATOM 1628 C CA . ILE A 1 207 ? -12.089 10.506 -3.284 1.00 98.56 207 ILE A CA 1
AT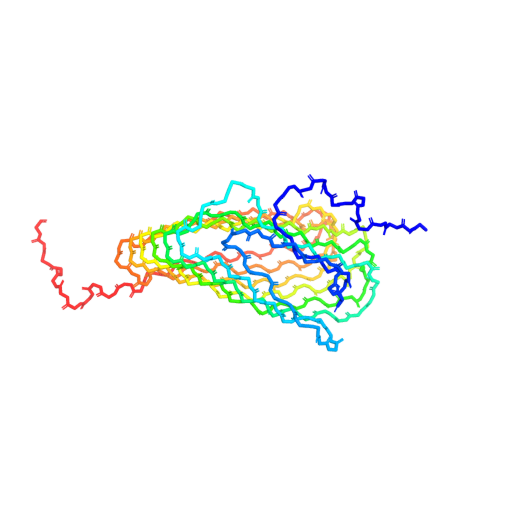OM 1629 C C . ILE A 1 207 ? -11.474 11.726 -3.969 1.00 98.56 207 ILE A C 1
ATOM 1631 O O . ILE A 1 207 ? -12.165 12.525 -4.602 1.00 98.56 207 ILE A O 1
ATOM 1635 N N . LYS A 1 208 ? -10.158 11.885 -3.837 1.00 98.69 208 LYS A N 1
ATOM 1636 C CA . LYS A 1 208 ? -9.371 12.966 -4.438 1.00 98.69 208 LYS A CA 1
ATOM 1637 C C . LYS A 1 208 ? -8.326 12.372 -5.364 1.00 98.69 208 LYS A C 1
ATOM 1639 O O . LYS A 1 208 ? -7.378 11.736 -4.914 1.00 98.69 208 LYS A O 1
ATOM 1644 N N . MET A 1 209 ? -8.454 12.647 -6.655 1.00 98.25 209 MET A N 1
ATOM 1645 C CA . MET A 1 209 ? -7.557 12.120 -7.681 1.00 98.25 209 MET A CA 1
ATOM 1646 C C . MET A 1 209 ? -6.851 13.255 -8.420 1.00 98.25 209 MET A C 1
ATOM 1648 O O . MET A 1 209 ? -7.476 14.239 -8.813 1.00 98.25 209 MET A O 1
ATOM 1652 N N . LYS A 1 210 ? -5.533 13.134 -8.603 1.00 97.81 210 LYS A N 1
ATOM 1653 C CA . LYS A 1 210 ? -4.715 14.062 -9.395 1.00 97.81 210 LYS A CA 1
ATOM 1654 C C . LYS A 1 210 ? -3.916 13.277 -10.426 1.00 97.81 210 LYS A C 1
ATOM 1656 O O . LYS A 1 210 ? -3.007 12.527 -10.071 1.00 97.81 210 LYS A O 1
ATOM 1661 N N . ALA A 1 211 ? -4.236 13.496 -11.693 1.00 95.94 211 ALA A N 1
ATOM 1662 C CA . ALA A 1 211 ? -3.561 12.889 -12.829 1.00 95.94 211 ALA A CA 1
ATOM 1663 C C . ALA A 1 211 ? -2.741 13.934 -13.590 1.00 95.94 211 ALA A C 1
ATOM 1665 O O . ALA A 1 211 ? -3.162 15.084 -13.718 1.00 95.94 211 ALA A O 1
ATOM 1666 N N . ALA A 1 212 ? -1.595 13.523 -14.127 1.00 95.12 212 ALA A N 1
ATOM 1667 C CA . ALA A 1 212 ? -0.857 14.302 -15.115 1.00 95.12 212 ALA A CA 1
ATOM 1668 C C . ALA A 1 212 ? -0.170 13.362 -16.109 1.00 95.12 212 ALA A C 1
ATOM 1670 O O . ALA A 1 212 ? 0.432 12.373 -15.704 1.00 95.12 212 ALA A O 1
ATOM 1671 N N . ALA A 1 213 ? -0.232 13.691 -17.396 1.00 94.38 213 ALA A N 1
ATOM 1672 C CA . ALA A 1 213 ? 0.548 13.040 -18.441 1.00 94.38 213 ALA A CA 1
ATOM 1673 C C . ALA A 1 213 ? 1.569 14.046 -18.976 1.00 94.38 213 ALA A C 1
ATOM 1675 O O . ALA A 1 213 ? 1.246 14.949 -19.745 1.00 94.38 213 ALA A O 1
ATOM 1676 N N . ILE A 1 214 ? 2.805 13.915 -18.517 1.00 88.56 214 ILE A N 1
ATOM 1677 C CA . ILE A 1 214 ? 3.933 14.761 -18.883 1.00 88.56 214 ILE A CA 1
ATOM 1678 C C . ILE A 1 214 ? 4.733 13.975 -19.924 1.00 88.56 214 ILE A C 1
ATOM 1680 O O . ILE A 1 214 ? 5.114 12.841 -19.675 1.00 88.56 214 ILE A O 1
ATOM 1684 N N . GLY A 1 215 ? 4.948 14.527 -21.120 1.00 81.81 215 GLY A N 1
ATOM 1685 C CA . GLY A 1 215 ? 5.736 13.845 -22.160 1.00 81.81 215 GLY A CA 1
ATOM 1686 C C . GLY A 1 215 ? 4.985 12.805 -23.007 1.00 81.81 215 GLY A C 1
ATOM 1687 O O . GLY A 1 215 ? 5.630 12.039 -23.716 1.00 81.81 215 GLY A O 1
ATOM 1688 N N . GLY A 1 216 ? 3.645 12.797 -22.979 1.00 75.56 216 GLY A N 1
ATOM 1689 C CA . GLY A 1 216 ? 2.814 12.115 -23.985 1.00 75.56 216 GLY A CA 1
ATOM 1690 C C . GLY A 1 216 ? 2.248 10.735 -23.621 1.00 75.56 216 GLY A C 1
ATOM 1691 O O . GLY A 1 216 ? 1.758 10.061 -24.521 1.00 75.56 216 GLY A O 1
ATOM 1692 N N . GLY A 1 217 ? 2.336 10.293 -22.358 1.00 88.75 217 GLY A N 1
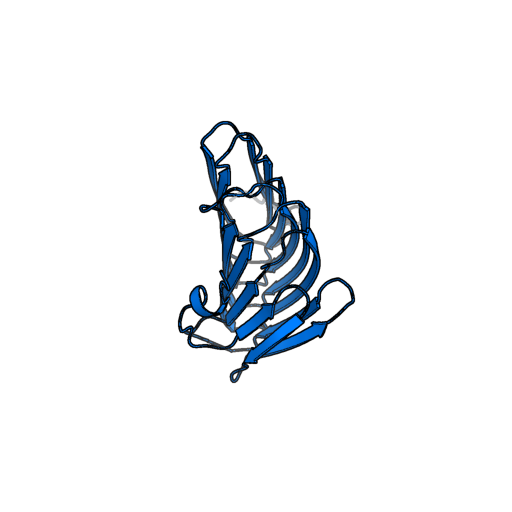ATOM 1693 C CA . GLY A 1 217 ? 1.730 9.035 -21.881 1.00 88.75 217 GLY A CA 1
ATOM 1694 C C . GLY A 1 217 ? 0.224 9.139 -21.600 1.00 88.75 217 GLY A C 1
ATOM 1695 O O . GLY A 1 217 ? -0.385 10.188 -21.812 1.00 88.75 217 GLY A O 1
ATOM 1696 N N . GLU A 1 218 ? -0.384 8.072 -21.075 1.00 95.38 218 GLU A N 1
ATOM 1697 C CA . GLU A 1 218 ? -1.792 8.063 -20.655 1.00 95.38 218 GLU A CA 1
ATOM 1698 C C . GLU A 1 218 ? -1.950 7.872 -19.141 1.00 95.38 218 GLU A C 1
ATOM 1700 O O . GLU A 1 218 ? -1.308 7.025 -18.516 1.00 95.38 218 GLU A O 1
ATOM 1705 N N . VAL A 1 219 ? -2.861 8.646 -18.547 1.00 97.19 219 VAL A N 1
ATOM 1706 C CA . VAL A 1 219 ? -3.298 8.470 -17.161 1.00 97.19 219 VAL A CA 1
ATOM 1707 C C . VAL A 1 219 ? -4.816 8.532 -17.124 1.00 97.19 219 VAL A C 1
ATOM 1709 O O . VAL A 1 219 ? -5.409 9.560 -17.438 1.00 97.19 219 VAL A O 1
ATOM 1712 N N . MET A 1 220 ? -5.445 7.431 -16.733 1.00 97.56 220 MET A N 1
ATOM 1713 C CA . MET A 1 220 ? -6.890 7.324 -16.577 1.00 97.56 220 MET A CA 1
ATOM 1714 C C . MET A 1 220 ? -7.211 6.875 -15.157 1.00 97.56 220 MET A C 1
ATOM 1716 O O . MET A 1 220 ? -6.673 5.883 -14.664 1.00 97.56 220 MET A O 1
ATOM 1720 N N . MET A 1 221 ? -8.093 7.619 -14.503 1.00 97.88 221 MET A N 1
ATOM 1721 C CA . MET A 1 221 ? -8.490 7.377 -13.124 1.00 97.88 221 MET A CA 1
ATOM 1722 C C . MET A 1 221 ? -10.009 7.308 -13.037 1.00 97.88 221 MET A C 1
ATOM 1724 O O . MET A 1 221 ? -10.701 8.161 -13.589 1.00 97.88 221 MET A O 1
ATOM 1728 N N . PHE A 1 222 ? -10.506 6.301 -12.334 1.00 97.88 222 PHE A N 1
ATOM 1729 C CA . PHE A 1 222 ? -11.916 6.099 -12.045 1.00 97.88 222 PHE A CA 1
ATOM 1730 C C . PHE A 1 222 ? -12.102 6.137 -10.533 1.00 97.88 222 PHE A C 1
ATOM 1732 O O . PHE A 1 222 ? -11.634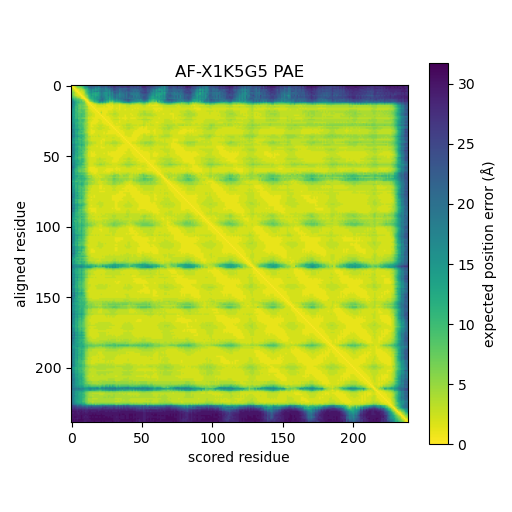 5.235 -9.840 1.00 97.88 222 PHE A O 1
ATOM 1739 N N . GLY A 1 223 ? -12.764 7.185 -10.048 1.00 98.00 223 GLY A N 1
ATOM 1740 C CA . GLY A 1 223 ? -13.267 7.269 -8.681 1.00 98.00 223 GLY A CA 1
ATOM 1741 C C . GLY A 1 223 ? -14.732 6.848 -8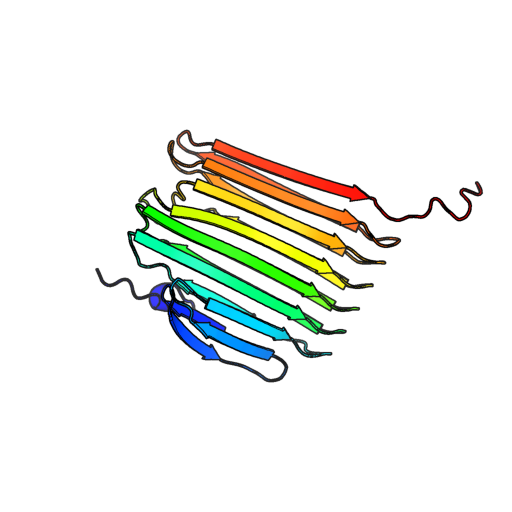.658 1.00 98.00 223 GLY A C 1
ATOM 1742 O O . GLY A 1 223 ? -15.515 7.350 -9.464 1.00 98.00 223 GLY A O 1
ATOM 1743 N N . ILE A 1 224 ? -15.096 5.921 -7.777 1.00 98.25 224 ILE A N 1
ATOM 1744 C CA . ILE A 1 224 ? -16.462 5.404 -7.655 1.00 98.25 224 ILE A CA 1
ATOM 1745 C C . ILE A 1 224 ? -16.888 5.505 -6.192 1.00 98.25 224 ILE A C 1
ATOM 1747 O O . ILE A 1 224 ? -16.171 5.056 -5.304 1.00 98.25 224 ILE A O 1
ATOM 1751 N N . THR A 1 225 ? -18.068 6.061 -5.939 1.00 97.44 225 THR A N 1
ATOM 1752 C CA . THR A 1 225 ? -18.722 5.973 -4.632 1.00 97.44 225 THR A CA 1
ATOM 1753 C C . THR A 1 225 ? -20.118 5.413 -4.835 1.00 97.44 225 THR A C 1
ATOM 1755 O O . THR A 1 225 ? -20.914 6.002 -5.565 1.00 97.44 225 THR A O 1
ATOM 1758 N N . GLU A 1 226 ? -20.407 4.286 -4.196 1.00 96.69 226 GLU A N 1
ATOM 1759 C CA . GLU A 1 226 ? -21.707 3.621 -4.264 1.00 96.69 226 GLU A CA 1
ATOM 1760 C C . GLU A 1 226 ? -22.329 3.562 -2.871 1.00 96.69 226 GLU A C 1
ATOM 1762 O O . GLU A 1 226 ? -21.719 3.059 -1.932 1.00 96.69 226 GLU A O 1
ATOM 1767 N N . GLY A 1 227 ? -23.546 4.088 -2.729 1.00 92.62 227 GLY A N 1
ATOM 1768 C CA . GLY A 1 227 ? -24.340 3.929 -1.514 1.00 92.62 227 GLY A CA 1
ATOM 1769 C C . GLY A 1 227 ? -25.136 2.634 -1.575 1.00 92.62 227 GLY A C 1
ATOM 1770 O O . GLY A 1 227 ? -25.997 2.506 -2.443 1.00 92.62 227 GLY A O 1
ATOM 1771 N N . GLN A 1 228 ? -24.859 1.696 -0.669 1.00 80.56 228 GLN A N 1
ATOM 1772 C CA . GLN A 1 228 ? -25.564 0.409 -0.594 1.00 80.56 228 GLN A CA 1
ATOM 1773 C C . GLN A 1 228 ? -26.333 0.225 0.722 1.00 80.56 228 GLN A C 1
ATOM 1775 O O . GLN A 1 228 ? -27.050 -0.763 0.881 1.00 80.56 228 GLN A O 1
ATOM 1780 N N . CYS A 1 229 ? -26.258 1.201 1.637 1.00 64.44 229 CYS A N 1
ATOM 1781 C CA . CYS A 1 229 ? -26.991 1.177 2.898 1.00 64.44 229 CYS A CA 1
ATOM 1782 C C . CYS A 1 229 ? -28.495 0.958 2.666 1.00 64.44 229 CYS A C 1
ATOM 1784 O O . CYS A 1 229 ? -29.205 1.796 2.100 1.00 64.44 229 CYS A O 1
ATOM 1786 N N . SER A 1 230 ? -28.994 -0.188 3.127 1.00 52.47 230 SER A N 1
ATOM 1787 C CA . SER A 1 230 ? -30.400 -0.553 3.040 1.00 52.47 230 SER A CA 1
ATOM 1788 C C . SER A 1 230 ? -31.224 0.186 4.102 1.00 52.47 230 SER A C 1
ATOM 1790 O O . SER A 1 230 ? -31.707 -0.422 5.053 1.00 52.47 230 SER A O 1
ATOM 1792 N N . GLU A 1 231 ? -31.453 1.487 3.928 1.00 50.16 231 GLU A N 1
ATOM 1793 C CA . GLU A 1 231 ? -32.589 2.159 4.588 1.00 50.16 231 GLU A CA 1
ATOM 1794 C C . GLU A 1 231 ? -33.933 1.801 3.924 1.00 50.16 231 GLU A C 1
ATOM 1796 O O . GLU A 1 231 ? -35.007 2.096 4.445 1.00 50.16 231 GLU A O 1
ATOM 1801 N N . TYR A 1 232 ? -33.907 1.068 2.805 1.00 43.25 232 TYR A N 1
ATOM 1802 C CA . TYR A 1 232 ? -35.090 0.743 2.005 1.00 43.25 232 TYR A CA 1
ATOM 1803 C C . TYR A 1 232 ? -36.086 -0.246 2.647 1.00 43.25 232 TYR A C 1
ATOM 1805 O O . TYR A 1 232 ? -37.005 -0.699 1.970 1.00 43.25 232 TYR A O 1
ATOM 1813 N N . ASN A 1 233 ? -35.953 -0.581 3.937 1.00 41.38 233 ASN A N 1
ATOM 1814 C CA . ASN A 1 233 ? -36.913 -1.448 4.632 1.00 41.38 233 ASN A CA 1
ATOM 1815 C C . ASN A 1 233 ? -37.509 -0.899 5.935 1.00 41.38 233 ASN A C 1
ATOM 1817 O O . ASN A 1 233 ? -38.308 -1.608 6.549 1.00 41.38 233 ASN A O 1
ATOM 1821 N N . ARG A 1 234 ? -37.225 0.347 6.347 1.00 40.28 234 ARG A N 1
ATOM 1822 C CA . ARG A 1 234 ? -38.010 1.024 7.399 1.00 40.28 234 ARG A CA 1
ATOM 1823 C C . ARG A 1 234 ? -38.116 2.528 7.143 1.00 40.28 234 ARG A C 1
ATOM 1825 O O . ARG A 1 234 ? -37.222 3.291 7.463 1.00 40.28 234 ARG A O 1
ATOM 1832 N N . SER A 1 235 ? -39.279 2.913 6.615 1.00 34.56 235 SER A N 1
ATOM 1833 C CA . SER A 1 235 ? -39.886 4.246 6.722 1.00 34.56 235 SER A CA 1
ATOM 1834 C C . SER A 1 235 ? -39.036 5.447 6.280 1.00 34.56 235 SER A C 1
ATOM 1836 O O . SER A 1 235 ? -38.569 6.216 7.114 1.00 34.56 235 SER A O 1
ATOM 1838 N N . CYS A 1 236 ? -39.064 5.754 4.977 1.00 32.75 236 CYS A N 1
ATOM 1839 C CA . CYS A 1 236 ? -39.243 7.149 4.553 1.00 32.75 236 CYS A CA 1
ATOM 1840 C C . CYS A 1 236 ? -40.619 7.637 5.047 1.00 32.75 236 CYS A C 1
ATOM 1842 O O . CYS A 1 236 ? -41.591 7.698 4.295 1.00 32.75 236 CYS A O 1
ATOM 1844 N N . GLY A 1 237 ? -40.713 7.915 6.345 1.00 28.72 237 GLY A N 1
ATOM 1845 C CA . GLY A 1 237 ? -41.748 8.751 6.924 1.00 28.72 237 GLY A CA 1
ATOM 1846 C C . GLY A 1 237 ? -41.233 10.179 6.901 1.00 28.72 237 GLY A C 1
ATOM 1847 O O . GLY A 1 237 ? -40.369 10.529 7.694 1.00 28.72 237 GLY A O 1
ATOM 1848 N N . LEU A 1 238 ? -41.736 10.966 5.953 1.00 30.75 238 LEU A N 1
ATOM 1849 C CA . LEU A 1 238 ? -41.640 12.422 5.958 1.00 30.75 238 LEU A CA 1
ATOM 1850 C C . LEU A 1 238 ? -41.999 12.967 7.347 1.00 30.75 238 LEU A C 1
ATOM 1852 O O . LEU A 1 238 ? -43.140 12.784 7.770 1.00 30.75 238 LEU A O 1
ATOM 1856 N N . HIS A 1 239 ? -41.071 13.683 7.981 1.00 32.75 239 HIS A N 1
ATOM 1857 C CA . HIS A 1 239 ? -41.355 14.806 8.874 1.00 32.75 239 HIS A CA 1
ATOM 1858 C C . HIS A 1 239 ? -40.257 15.857 8.739 1.00 32.75 239 HIS A C 1
ATOM 1860 O O . HIS A 1 239 ? -39.069 15.481 8.835 1.00 32.75 239 HIS A O 1
#

Radius of gyration: 18.62 Å; Cα contacts (8 Å, |Δi|>4): 751; chains: 1; bounding box: 69×34×46 Å

Solvent-accessible surface area (backbone atoms only — not comparable to full-atom values): 11362 Å² total; per-residue (Å²): 133,86,80,57,66,67,84,76,48,71,95,66,68,58,30,33,44,31,28,57,62,48,40,82,74,44,78,42,68,48,93,50,41,46,75,46,75,44,74,48,98,43,10,36,42,33,43,37,38,36,34,64,58,31,72,44,91,53,38,40,36,38,37,41,35,32,84,45,42,56,52,64,37,42,38,37,42,37,38,37,36,33,38,48,17,34,43,37,38,41,37,39,40,37,32,60,49,15,49,56,21,38,38,35,33,52,33,42,38,40,38,27,36,53,19,40,42,36,41,37,38,39,42,41,30,14,88,43,54,23,28,37,41,40,41,38,37,43,34,39,37,24,40,56,13,41,41,35,41,38,39,38,32,80,46,41,25,54,17,37,35,43,40,39,39,41,35,42,28,24,35,51,8,40,40,40,38,35,40,36,44,43,20,53,29,57,72,17,40,38,38,40,38,44,34,39,36,24,56,18,60,78,28,47,75,46,81,47,79,47,74,40,55,41,67,66,22,41,61,49,76,45,79,45,79,45,83,61,45,77,62,88,80,68,76,95,66,91,129

Nearest PDB structures (foldseek):
  4dn7-assembly1_B  TM=7.095E-01  e=2.149E-04  Methanosarcina mazei Go1
  5awf-assembly1_B  TM=5.009E-01  e=4.420E-04  Escherichia coli K-12
  5awf-assembly1_A  TM=4.435E-01  e=2.383E-04  Escherichia coli K-12
  5awg-assembly2_F  TM=3.871E-01  e=1.238E-03  Escherichia coli K-12
  5ny0-assembly1_A-2  TM=2.233E-01  e=1.341E-01  Limosilactobacillus reuteri subsp. rodentium

InterPro domains:
  IPR037284 SUF system FeS cluster assembly, SufBD superfamily [SSF101960] (47-224)
  IPR055346 SUF system FeS cluster assembly, SufBD [PTHR30508] (48-225)

Foldseek 3Di:
DPDDVVVVDPPAPDFEFEDDQQDTDDGGHDPQWDWDWDGDPAHIEIEIERHELAEDPGAYEYEAHDADQAGHHEYEYEYEYEHNYEHEHAYEHEAARYAAYEYEYEYEHEAYELYEYEYAHEYAYHQHAHYAYEYAYEYEHYALYEYEAHEDADYHAYQHYAYHYEYEFAANYEYEYAYEHEHAAQRHDAEEEHEYEDAYHNYDYDHHYHYYYHHRHDHYYHYYYHYPHPPVPDDPPDD

pLDDT: mean 90.69, std 16.12, range [28.72, 98.94]

Mean predicted aligned error: 5.88 Å

Secondary structure (DSSP, 8-state):
----GGGGS----S-EEEEETTEEEEEE-BTTEEEEEEEETTEEEEEEEE-TT-B-SS-EEEEEE---SEEEEEEEEEEEE-TT-EEEEEEEEEETT-SEEEEEEEEEEEE-TT-EEEEEEEEEE-SS--EEEEEEEEEEE-TT-EEEEEEEEEES--EEEEEEEEEEE-TT-EEEEEEEEEE-STT-EEEEEEEEEE-STT-EEEEEEEEEE-SS-EEEEEEEEEE----TTS-----